Protein AF-A0A2T9YJ71-F1 (afdb_monomer_lite)

Organism: NCBI:txid133385

Sequence (225 aa):
MNNTDNPQLGGEGVELTEKITMRLSEMLVEFSESLQSQQLGTEENVIEESQHSKQSIEQKEAEISNLFLQLRKINREYGLAIQNLKQNNYEEIKESDVIYNKLQNDRGALLNIQQKIDLIKTQKSIYQDIALVSEEEFKETAPETLKENIETPHLLKLGQLKYEKLLRETLKTEKEELVQQRDNLLAKKRIREEYLQRLQNQINTYVKSADILRDALGIKHNSLI

Structure (mmCIF, N/CA/C/O backbone):
data_AF-A0A2T9YJ71-F1
#
_entry.id   AF-A0A2T9YJ71-F1
#
loop_
_atom_site.group_PDB
_atom_site.id
_atom_site.type_symbol
_atom_site.label_atom_id
_atom_site.label_alt_id
_atom_site.label_comp_id
_atom_site.label_asym_id
_atom_site.label_entity_id
_atom_site.label_seq_id
_atom_site.pdbx_PDB_ins_code
_atom_site.Cartn_x
_atom_site.Cartn_y
_atom_site.Cartn_z
_atom_site.occupancy
_atom_site.B_iso_or_equiv
_atom_site.auth_seq_id
_atom_site.auth_comp_id
_atom_site.auth_asym_id
_atom_site.auth_atom_id
_atom_site.pdbx_PDB_model_num
ATOM 1 N N . MET A 1 1 ? -29.351 -6.516 10.386 1.00 36.00 1 MET A N 1
ATOM 2 C CA . MET A 1 1 ? -29.078 -7.211 11.662 1.00 36.00 1 MET A CA 1
ATOM 3 C C . MET A 1 1 ? -28.518 -6.144 12.595 1.00 36.00 1 MET A C 1
ATOM 5 O O . MET A 1 1 ? -27.326 -5.903 12.574 1.00 36.00 1 MET A O 1
ATOM 9 N N . ASN A 1 2 ? -29.339 -5.196 13.050 1.00 41.69 2 ASN A N 1
ATOM 10 C CA . ASN A 1 2 ? -30.196 -5.282 14.241 1.00 41.69 2 ASN A CA 1
ATOM 11 C C . ASN A 1 2 ? -29.458 -5.914 15.423 1.00 41.69 2 ASN A C 1
ATOM 13 O O . ASN A 1 2 ? -29.445 -7.131 15.528 1.00 41.69 2 ASN A O 1
ATOM 17 N N . ASN A 1 3 ? -28.845 -5.062 16.246 1.00 35.31 3 ASN A N 1
ATOM 18 C CA . ASN A 1 3 ? -28.784 -5.230 17.696 1.00 35.31 3 ASN A CA 1
ATOM 19 C C . ASN A 1 3 ? -28.531 -3.861 18.336 1.00 35.31 3 ASN A C 1
ATOM 21 O O . ASN A 1 3 ? -27.410 -3.458 18.628 1.00 35.31 3 ASN A O 1
ATOM 25 N N . THR A 1 4 ? -29.620 -3.112 18.478 1.00 42.59 4 THR A N 1
ATOM 26 C CA . THR A 1 4 ? -29.757 -2.048 19.470 1.00 42.59 4 THR A CA 1
ATOM 27 C C . THR A 1 4 ? -30.152 -2.704 20.790 1.00 42.59 4 THR A C 1
ATOM 29 O O . THR A 1 4 ? -31.293 -2.576 21.222 1.00 42.59 4 THR A O 1
ATOM 32 N N . ASP A 1 5 ? -29.225 -3.431 21.409 1.00 38.31 5 ASP A N 1
ATOM 33 C CA . ASP A 1 5 ? -29.377 -3.862 22.798 1.00 38.31 5 ASP A CA 1
ATOM 34 C C . ASP A 1 5 ? -28.808 -2.750 23.674 1.00 38.31 5 ASP A C 1
ATOM 36 O O . ASP A 1 5 ? -27.661 -2.758 24.113 1.00 38.31 5 ASP A O 1
ATOM 40 N N . ASN A 1 6 ? -29.631 -1.717 23.825 1.00 39.81 6 ASN A N 1
ATOM 41 C CA . ASN A 1 6 ? -29.475 -0.711 24.855 1.00 39.81 6 ASN A CA 1
ATOM 42 C C . ASN A 1 6 ? -29.741 -1.420 26.195 1.00 39.81 6 ASN A C 1
ATOM 44 O O . ASN A 1 6 ? -30.867 -1.892 26.38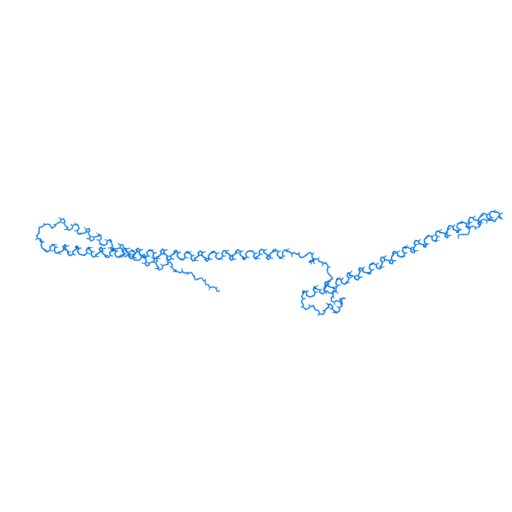7 1.00 39.81 6 ASN A O 1
ATOM 48 N N . PRO A 1 7 ? -28.773 -1.543 27.119 1.00 41.09 7 PRO A N 1
ATOM 49 C CA . PRO A 1 7 ? -29.066 -2.120 28.413 1.00 41.09 7 PRO A CA 1
ATOM 50 C C . PRO A 1 7 ? -29.914 -1.099 29.169 1.00 41.09 7 PRO A C 1
ATOM 52 O O . PRO A 1 7 ? -29.419 -0.066 29.618 1.00 41.09 7 PRO A O 1
ATOM 55 N N . GLN A 1 8 ? -31.206 -1.384 29.325 1.00 40.78 8 GLN A N 1
ATOM 56 C CA . GLN A 1 8 ? -32.095 -0.704 30.271 1.00 40.78 8 GLN A CA 1
ATOM 57 C C . GLN A 1 8 ? -31.694 -0.992 31.737 1.00 40.78 8 GLN A C 1
ATOM 59 O O . GLN A 1 8 ? -32.543 -1.233 32.585 1.00 40.78 8 GLN A O 1
ATOM 64 N N . LEU A 1 9 ? -30.402 -0.974 32.071 1.00 44.53 9 LEU A N 1
ATOM 65 C CA . LEU A 1 9 ? -29.904 -1.343 33.401 1.00 44.53 9 LEU A CA 1
ATOM 66 C C . LEU A 1 9 ? -29.886 -0.178 34.404 1.00 44.53 9 LEU A C 1
ATOM 68 O O . LEU A 1 9 ? -29.564 -0.378 35.568 1.00 44.53 9 LEU A O 1
ATOM 72 N N . GLY A 1 10 ? -30.297 1.027 33.999 1.00 43.25 10 GLY A N 1
ATOM 73 C CA . GLY A 1 10 ? -30.374 2.187 34.896 1.00 43.25 10 GLY A CA 1
ATOM 74 C C . GLY A 1 10 ? -31.774 2.543 35.411 1.00 43.25 10 GLY A C 1
ATOM 75 O O . GLY A 1 10 ? -31.881 3.394 36.285 1.00 43.25 10 GLY A O 1
ATOM 76 N N . GLY A 1 11 ? -32.845 1.952 34.868 1.00 44.84 11 GLY A N 1
ATOM 77 C CA . GLY A 1 11 ? -34.222 2.400 35.133 1.00 44.84 11 GLY A CA 1
ATOM 78 C C . GLY A 1 11 ? -34.850 1.777 36.379 1.00 44.84 11 GLY A C 1
ATOM 79 O O . GLY A 1 11 ? -35.251 2.486 37.297 1.00 44.84 11 GLY A O 1
ATOM 80 N N . GLU A 1 12 ? -34.886 0.445 36.446 1.00 47.81 12 GLU A N 1
ATOM 81 C CA . GLU A 1 12 ? -35.614 -0.276 37.503 1.00 47.81 12 GLU A CA 1
ATOM 82 C C . GLU A 1 12 ? -34.980 -0.112 38.891 1.00 47.81 12 GLU A C 1
ATOM 84 O O . GLU A 1 12 ? -35.687 -0.027 39.894 1.00 47.81 12 GLU A O 1
ATOM 89 N N . GLY A 1 13 ? -33.647 -0.015 38.957 1.00 48.31 13 GLY A N 1
ATOM 90 C CA . GLY A 1 13 ? -32.929 0.214 40.212 1.00 48.31 13 GLY A CA 1
ATOM 91 C C . GLY A 1 13 ? -33.217 1.594 40.802 1.00 48.31 13 GLY A C 1
ATOM 92 O O . GLY A 1 13 ? -33.463 1.702 42.000 1.00 48.31 13 GLY A O 1
ATOM 93 N N . VAL A 1 14 ? -33.256 2.630 39.957 1.00 53.03 14 VAL A N 1
ATOM 94 C CA . VAL A 1 14 ? -33.554 4.006 40.378 1.00 53.03 14 VAL A CA 1
ATOM 95 C C . VAL A 1 14 ? -35.008 4.112 40.830 1.00 53.03 14 VAL A C 1
ATOM 97 O O . VAL A 1 14 ? -35.254 4.603 41.927 1.00 53.03 14 VAL A O 1
ATOM 100 N N . GLU A 1 15 ? -35.949 3.544 40.073 1.00 55.75 15 GLU A N 1
ATOM 101 C CA . GLU A 1 15 ? -37.381 3.573 40.396 1.00 55.75 15 GLU A CA 1
ATOM 102 C C . GLU A 1 15 ? -37.711 2.823 41.698 1.00 55.75 15 GLU A C 1
ATOM 104 O O . GLU A 1 15 ? -38.560 3.253 42.484 1.00 55.75 15 GLU A O 1
ATOM 109 N N . LEU A 1 16 ? -37.026 1.704 41.962 1.00 52.94 16 LEU A N 1
ATOM 110 C CA . LEU A 1 16 ? -37.177 0.955 43.208 1.00 52.94 16 LEU A CA 1
ATOM 111 C C . LEU A 1 16 ? -36.554 1.713 44.389 1.00 52.94 16 LEU A C 1
ATOM 113 O O . LEU A 1 16 ? -37.149 1.764 45.466 1.00 52.94 16 LEU A O 1
ATOM 117 N N . THR A 1 17 ? -35.395 2.351 44.191 1.00 58.03 17 THR A N 1
ATOM 118 C CA . THR A 1 17 ? -34.776 3.188 45.229 1.00 58.03 17 THR A CA 1
ATOM 119 C C . THR A 1 17 ? -35.585 4.445 45.530 1.00 58.03 17 THR A C 1
ATOM 121 O O . THR A 1 17 ? -35.690 4.804 46.701 1.00 58.03 17 THR A O 1
ATOM 124 N N . GLU A 1 18 ? -36.218 5.061 44.526 1.00 65.31 18 GLU A N 1
ATOM 125 C CA . GLU A 1 18 ? -37.137 6.196 44.677 1.00 65.31 18 GLU A CA 1
ATOM 126 C C . GLU A 1 18 ? -38.382 5.784 45.458 1.00 65.31 18 GLU A C 1
ATOM 128 O O . GLU A 1 18 ? -38.730 6.432 46.438 1.00 65.31 18 GLU A O 1
ATOM 133 N N . LYS A 1 19 ? -39.002 4.648 45.114 1.00 67.19 19 LYS A N 1
ATOM 134 C CA . LYS A 1 19 ? -40.169 4.118 45.843 1.00 67.19 19 LYS A CA 1
ATOM 135 C C . LYS A 1 19 ? -39.842 3.793 47.303 1.00 67.19 19 LYS A C 1
ATOM 137 O O . LYS A 1 19 ? -40.641 4.086 48.191 1.00 67.19 19 LYS A O 1
ATOM 142 N N . ILE A 1 20 ? -38.661 3.230 47.572 1.00 60.75 20 ILE A N 1
ATOM 143 C CA . ILE A 1 20 ? -38.204 2.935 48.938 1.00 60.75 20 ILE A CA 1
ATOM 144 C C . ILE A 1 20 ? -37.906 4.230 49.710 1.00 60.75 20 ILE A C 1
ATOM 146 O O . ILE A 1 20 ? -38.331 4.359 50.856 1.00 60.75 20 ILE A O 1
ATOM 150 N N . THR A 1 21 ? -37.231 5.212 49.103 1.00 66.00 21 THR A N 1
ATOM 151 C CA . THR A 1 21 ? -36.945 6.502 49.764 1.00 66.00 21 THR A CA 1
ATOM 152 C C . THR A 1 21 ? -38.206 7.326 50.010 1.00 66.00 21 THR A C 1
ATOM 154 O O . THR A 1 21 ? -38.344 7.879 51.100 1.00 66.00 21 THR A O 1
ATOM 157 N N . MET A 1 22 ? -39.165 7.338 49.078 1.00 71.69 22 MET A N 1
ATOM 158 C CA . MET A 1 22 ? -40.473 7.972 49.275 1.00 71.69 22 MET A CA 1
ATOM 159 C C . MET A 1 22 ? -41.210 7.343 50.458 1.00 71.69 22 MET A C 1
ATOM 161 O O . MET A 1 22 ? -41.606 8.052 51.381 1.00 71.69 22 MET A O 1
ATOM 165 N N . ARG A 1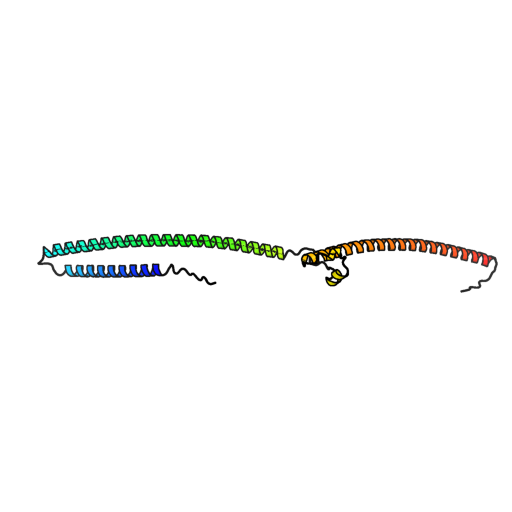 23 ? -41.302 6.007 50.499 1.00 73.25 23 ARG A N 1
ATOM 166 C CA . ARG A 1 23 ? -42.003 5.301 51.578 1.00 73.25 23 ARG A CA 1
ATOM 167 C C . ARG A 1 23 ? -41.346 5.503 52.946 1.00 73.25 23 ARG A C 1
ATOM 169 O O . ARG A 1 23 ? -42.034 5.575 53.960 1.00 73.25 23 ARG A O 1
ATOM 176 N N . LEU A 1 24 ? -40.018 5.609 52.982 1.00 60.78 24 LEU A N 1
ATOM 177 C CA . LEU A 1 24 ? -39.267 5.919 54.200 1.00 60.78 24 LEU A CA 1
ATOM 178 C C . LEU A 1 24 ? -39.472 7.365 54.658 1.00 60.78 24 LEU A C 1
ATOM 180 O O . LEU A 1 24 ? -39.571 7.609 55.858 1.00 60.78 24 LEU A O 1
ATOM 184 N N . SER A 1 25 ? -39.558 8.310 53.719 1.00 71.06 25 SER A N 1
ATOM 185 C CA . SER A 1 25 ? -39.851 9.709 54.034 1.00 71.06 25 SER A CA 1
ATOM 186 C C . SER A 1 25 ? -41.267 9.884 54.591 1.00 71.06 25 SER A C 1
ATOM 188 O O . SER A 1 25 ? -41.435 10.584 55.584 1.00 71.06 25 SER A O 1
ATOM 190 N N . GLU A 1 26 ? -42.254 9.164 54.046 1.00 74.56 26 GLU A N 1
ATOM 191 C CA . GLU A 1 26 ? -43.632 9.135 54.555 1.00 74.56 26 GLU A CA 1
ATOM 192 C C . GLU A 1 26 ? -43.694 8.613 55.998 1.00 74.56 26 GLU A C 1
ATOM 194 O O . GLU A 1 26 ? -44.244 9.281 56.867 1.00 74.56 26 GLU A O 1
ATOM 199 N N . MET A 1 27 ? -43.049 7.478 56.295 1.00 66.06 27 MET A N 1
ATOM 200 C CA . MET A 1 27 ? -43.040 6.916 57.657 1.00 66.06 27 MET A CA 1
ATOM 201 C C . MET A 1 27 ? -42.310 7.807 58.677 1.00 66.06 27 MET A C 1
ATOM 203 O O . MET A 1 27 ? -42.669 7.825 59.853 1.00 66.06 27 MET A O 1
ATOM 207 N N . LEU A 1 28 ? -41.286 8.556 58.250 1.00 65.44 28 LEU A N 1
ATOM 208 C CA . LEU A 1 28 ? -40.601 9.532 59.106 1.00 65.44 28 LEU A CA 1
ATOM 209 C C . LEU A 1 28 ? -41.485 10.742 59.427 1.00 65.44 28 LEU A C 1
ATOM 211 O O . LEU A 1 28 ? -41.456 11.229 60.559 1.00 65.44 28 LEU A O 1
ATOM 215 N N . VAL A 1 29 ? -42.270 11.206 58.452 1.00 77.00 29 VAL A N 1
ATOM 216 C CA . VAL A 1 29 ? -43.234 12.296 58.635 1.00 77.00 29 VAL A CA 1
ATOM 217 C C . VAL A 1 29 ? -44.347 11.857 59.586 1.00 77.00 29 VAL A C 1
ATOM 219 O O . VAL A 1 29 ? -44.545 12.518 60.604 1.00 77.00 29 VAL A O 1
ATOM 222 N N . GLU A 1 30 ? -44.962 10.693 59.353 1.00 73.56 30 GLU A N 1
ATOM 223 C CA . GLU A 1 30 ? -45.999 10.117 60.229 1.00 73.56 30 GLU A CA 1
ATOM 224 C C . GLU A 1 30 ? -45.506 9.961 61.682 1.00 73.56 30 GLU A C 1
ATOM 226 O O . GLU A 1 30 ? -46.216 10.268 62.643 1.00 73.56 30 GLU A O 1
ATOM 231 N N . PHE A 1 31 ? -44.251 9.544 61.867 1.00 63.16 31 PHE A N 1
ATOM 232 C CA . PHE A 1 31 ? -43.644 9.427 63.193 1.00 63.16 31 PHE A CA 1
ATOM 233 C C . PHE A 1 31 ? -43.398 10.790 63.861 1.00 63.16 31 PHE A C 1
ATOM 235 O O . PHE A 1 31 ? -43.637 10.945 65.062 1.00 63.16 31 PHE A O 1
ATOM 242 N N . SER A 1 32 ? -42.950 11.792 63.096 1.00 66.06 32 SER A N 1
ATOM 243 C CA . SER A 1 32 ? -42.747 13.152 63.610 1.00 66.06 32 SER A CA 1
ATOM 244 C C . SER A 1 32 ? -44.062 13.810 64.041 1.00 66.06 32 SER A C 1
ATOM 246 O O . SER A 1 32 ? -44.123 14.411 65.114 1.00 66.06 32 SER A O 1
ATOM 248 N N . GLU A 1 33 ? -45.135 13.600 63.277 1.00 70.06 33 GLU A N 1
ATOM 249 C CA . GLU A 1 33 ? -46.483 14.081 63.589 1.00 70.06 33 GLU A CA 1
ATOM 250 C C . GLU A 1 33 ? -47.054 13.390 64.839 1.00 70.06 33 GLU A C 1
ATOM 252 O O . GLU A 1 33 ? -47.680 14.033 65.690 1.00 70.06 33 GLU A O 1
ATOM 257 N N . SER A 1 34 ? -46.765 12.096 65.017 1.00 67.06 34 SER A N 1
ATOM 258 C CA . SER A 1 34 ? -47.130 11.351 66.225 1.00 67.06 34 SER A CA 1
ATOM 259 C C . SER A 1 34 ? -46.380 11.843 67.473 1.00 67.06 34 SER A C 1
ATOM 261 O O . SER A 1 34 ? -46.977 11.927 68.547 1.00 67.06 34 SER A O 1
ATOM 263 N N . LEU A 1 35 ? -45.093 12.200 67.366 1.00 61.09 35 LEU A N 1
ATOM 264 C CA . LEU A 1 35 ? -44.331 12.776 68.486 1.00 61.09 35 LEU A CA 1
ATOM 265 C C . LEU A 1 35 ? -44.836 14.173 68.864 1.00 61.09 35 LEU A C 1
ATOM 267 O O . LEU A 1 35 ? -44.969 14.487 70.048 1.00 61.09 35 LEU A O 1
ATOM 271 N N . GLN A 1 36 ? -45.164 14.994 67.868 1.00 63.94 36 GLN A N 1
ATOM 272 C CA . GLN A 1 36 ? -45.665 16.352 68.074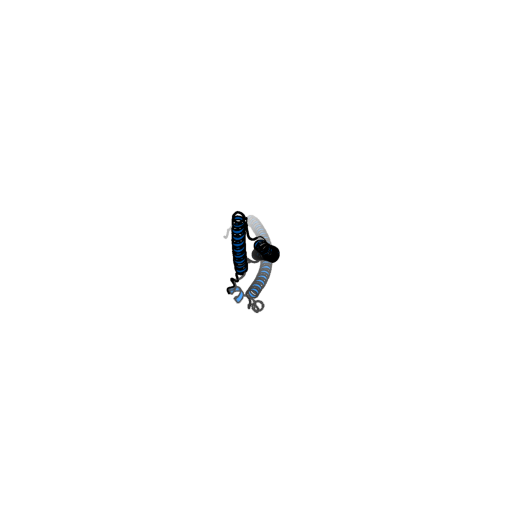 1.00 63.94 36 GLN A CA 1
ATOM 273 C C . GLN A 1 36 ? -47.052 16.350 68.738 1.00 63.94 36 GLN A C 1
ATOM 275 O O . GLN A 1 36 ? -47.305 17.123 69.662 1.00 63.94 36 GLN A O 1
ATOM 280 N N . SER A 1 37 ? -47.914 15.405 68.352 1.00 63.28 37 SER A N 1
ATOM 281 C CA . SER A 1 37 ? -49.228 15.195 68.976 1.00 63.28 37 SER A CA 1
ATOM 282 C C . SER A 1 37 ? -49.130 14.725 70.437 1.00 63.28 37 SER A C 1
ATOM 284 O O . SER A 1 37 ? -50.000 15.039 71.248 1.00 63.28 37 SER A O 1
ATOM 286 N N . GLN A 1 38 ? -48.066 14.005 70.811 1.00 57.31 38 GLN A N 1
ATOM 287 C CA . GLN A 1 38 ? -47.845 13.561 72.193 1.00 57.31 38 GLN A CA 1
ATOM 288 C C . GLN A 1 38 ? -47.249 14.650 73.095 1.00 57.31 38 GLN A C 1
ATOM 290 O O . GLN A 1 38 ? -47.617 14.706 74.266 1.00 57.31 38 GLN A O 1
ATOM 295 N N . GLN A 1 39 ? -46.399 15.540 72.567 1.00 55.19 39 GLN A N 1
ATOM 296 C CA . GLN A 1 39 ? -45.898 16.702 73.320 1.00 55.19 39 GLN A CA 1
ATOM 297 C C . GLN A 1 39 ? -47.024 17.678 73.698 1.00 55.19 39 GLN A C 1
ATOM 299 O O . GLN A 1 39 ? -47.031 18.205 74.808 1.00 55.19 39 GLN A O 1
ATOM 304 N N . LEU A 1 40 ? -48.016 17.857 72.819 1.00 48.88 40 LEU A N 1
ATOM 305 C CA . LEU A 1 40 ? -49.218 18.651 73.102 1.00 48.88 40 LEU A CA 1
ATOM 306 C C . LEU A 1 40 ? -50.135 17.986 74.148 1.00 48.88 40 LEU A C 1
ATOM 308 O O . LEU A 1 40 ? -50.737 18.675 74.964 1.00 48.88 40 LEU A O 1
ATOM 312 N N . GLY A 1 41 ? -50.205 16.651 74.183 1.00 48.56 41 GLY A N 1
ATOM 313 C CA . GLY A 1 41 ? -51.021 15.915 75.158 1.00 48.56 41 GLY A CA 1
ATOM 314 C C . GLY A 1 41 ? -50.454 15.878 76.585 1.00 48.56 41 GLY A C 1
ATOM 315 O O . GLY A 1 41 ? -51.196 15.600 77.526 1.00 48.56 41 GLY A O 1
ATOM 316 N N . THR A 1 42 ? -49.158 16.153 76.771 1.00 50.69 42 THR A N 1
ATOM 317 C CA . THR A 1 42 ? -48.513 16.159 78.098 1.00 50.69 42 THR A CA 1
ATOM 318 C C . THR A 1 42 ? -48.690 17.459 78.886 1.00 50.69 42 THR A C 1
ATOM 320 O O . THR A 1 42 ? -48.451 17.451 80.091 1.00 50.69 42 THR A O 1
ATOM 323 N N . GLU A 1 43 ? -49.133 18.556 78.260 1.00 49.12 43 GLU A N 1
ATOM 324 C CA . GLU A 1 43 ? -49.342 19.836 78.962 1.00 49.12 43 GLU A CA 1
ATOM 325 C C . GLU A 1 43 ? -50.740 19.977 79.602 1.00 49.12 43 GLU A C 1
ATOM 327 O O . GLU A 1 43 ? -50.903 20.793 80.506 1.00 49.12 43 GLU A O 1
ATOM 332 N N . GLU A 1 44 ? -51.733 19.157 79.222 1.00 49.19 44 GLU A N 1
ATOM 333 C CA . GLU A 1 44 ? -53.139 19.366 79.631 1.00 49.19 44 GLU A CA 1
ATOM 334 C C . GLU A 1 44 ? -53.716 18.399 80.682 1.00 49.19 44 GLU A C 1
ATOM 336 O O . GLU A 1 44 ? -54.811 18.647 81.175 1.00 49.19 44 GLU A O 1
ATOM 341 N N . ASN A 1 45 ? -53.020 17.336 81.099 1.00 47.81 45 ASN A N 1
ATOM 342 C CA . ASN A 1 45 ? -53.553 16.405 82.109 1.00 47.81 45 ASN A CA 1
ATOM 343 C C . ASN A 1 45 ? -52.514 16.038 83.171 1.00 47.81 45 ASN A C 1
ATOM 345 O O . ASN A 1 45 ? -51.926 14.956 83.177 1.00 47.81 45 ASN A O 1
ATOM 349 N N . VAL A 1 46 ? -52.324 16.951 84.121 1.00 50.78 46 VAL A N 1
ATOM 350 C CA . VAL A 1 46 ? -51.748 16.637 85.429 1.00 50.78 46 VAL A CA 1
ATOM 351 C C . VAL A 1 46 ? -52.921 16.558 86.406 1.00 50.78 46 VAL A C 1
ATOM 353 O O . VAL A 1 46 ? -53.700 17.501 86.476 1.00 50.78 46 VAL A O 1
ATOM 356 N N . ILE A 1 47 ? -52.983 15.470 87.185 1.00 49.09 47 ILE A N 1
ATOM 357 C CA . ILE A 1 47 ? -53.932 15.155 88.281 1.00 49.09 47 ILE A CA 1
ATOM 358 C C . ILE A 1 47 ? -55.051 14.163 87.866 1.00 49.09 47 ILE A C 1
ATOM 360 O O . ILE A 1 47 ? -56.172 14.574 87.618 1.00 49.09 47 ILE A O 1
ATOM 364 N N . GLU A 1 48 ? -54.738 12.850 87.790 1.00 48.28 48 GLU A N 1
ATOM 365 C CA . GLU A 1 48 ? -55.435 11.781 88.569 1.00 48.28 48 GLU A CA 1
ATOM 366 C C . GLU A 1 48 ? -55.013 10.308 88.285 1.00 48.28 48 GLU A C 1
ATOM 368 O O . GLU A 1 48 ? -55.229 9.457 89.142 1.00 48.28 48 GLU A O 1
ATOM 373 N N . GLU A 1 49 ? -54.289 9.952 87.214 1.00 46.94 49 GLU A N 1
ATOM 374 C CA . GLU A 1 49 ? -53.996 8.527 86.893 1.00 46.94 49 GLU A CA 1
ATOM 375 C C . GLU A 1 49 ? -52.515 8.114 87.029 1.00 46.94 49 GLU A C 1
ATOM 377 O O . GLU A 1 49 ? -51.831 7.834 86.052 1.00 46.94 49 GLU A O 1
ATOM 382 N N . SER A 1 50 ? -51.951 8.041 88.232 1.00 53.16 50 SER A N 1
ATOM 383 C CA . SER A 1 50 ? -50.485 7.922 88.417 1.00 53.16 50 SER A CA 1
ATOM 384 C C . SER A 1 50 ? -49.849 6.525 88.217 1.00 53.16 50 SER A C 1
ATOM 386 O O . SER A 1 50 ? -48.624 6.440 88.115 1.00 53.16 50 SER A O 1
ATOM 388 N N . GLN A 1 51 ? -50.624 5.434 88.122 1.00 50.06 51 GLN A N 1
ATOM 389 C CA . GLN A 1 51 ? -50.094 4.078 87.847 1.00 50.06 51 GLN A CA 1
ATOM 390 C C . GLN A 1 51 ? -50.381 3.581 86.418 1.00 50.06 51 GLN A C 1
ATOM 392 O O . GLN A 1 51 ? -49.485 3.024 85.785 1.00 50.06 51 GLN A O 1
ATOM 397 N N . HIS A 1 52 ? -51.574 3.853 85.872 1.00 51.16 52 HIS A N 1
ATOM 398 C CA . HIS A 1 52 ? -51.909 3.542 84.474 1.00 51.16 52 HIS A CA 1
ATOM 399 C C . HIS A 1 52 ? -51.176 4.453 83.473 1.00 51.16 52 HIS A C 1
ATOM 401 O O . HIS A 1 52 ? -50.725 3.967 82.435 1.00 51.16 52 HIS A O 1
ATOM 407 N N . SER A 1 53 ? -50.962 5.736 83.802 1.00 58.88 53 SER A N 1
ATOM 408 C CA . SER A 1 53 ? -50.149 6.633 82.963 1.00 58.88 53 SER A CA 1
ATOM 409 C C . SER A 1 53 ? -48.685 6.199 82.896 1.00 58.88 53 SER A C 1
ATOM 411 O O . SER A 1 53 ? -48.104 6.222 81.819 1.00 58.88 53 SER A O 1
ATOM 413 N N . LYS A 1 54 ? -48.097 5.724 84.004 1.00 59.50 54 LYS A N 1
ATOM 414 C CA . LYS A 1 54 ? -46.711 5.227 84.025 1.00 59.50 54 LYS A CA 1
ATOM 415 C C . LYS A 1 54 ? -46.518 3.993 83.148 1.00 59.50 54 LYS A C 1
ATOM 417 O O . LYS A 1 54 ? -45.590 3.984 82.353 1.00 59.50 54 LYS A O 1
ATOM 422 N N . GLN A 1 55 ? -47.409 3.001 83.231 1.00 66.25 55 GLN A N 1
ATOM 423 C CA . GLN A 1 55 ? -47.351 1.827 82.347 1.00 66.25 55 GLN A CA 1
ATOM 424 C C . GLN A 1 55 ? -47.581 2.190 80.870 1.00 66.25 55 GLN A C 1
ATOM 426 O O . GLN A 1 55 ? -46.947 1.606 79.997 1.00 66.25 55 GLN A O 1
ATOM 431 N N . SER A 1 56 ? -48.443 3.172 80.579 1.00 70.44 56 SER A N 1
ATOM 432 C CA . SER A 1 56 ? -48.662 3.687 79.216 1.00 70.44 56 SER A CA 1
ATOM 433 C C . SER A 1 56 ? -47.437 4.433 78.667 1.00 70.44 56 SER A C 1
ATOM 435 O O . SER A 1 56 ? -47.085 4.276 77.500 1.00 70.44 56 SER A O 1
ATOM 437 N N . ILE A 1 57 ? -46.741 5.203 79.509 1.00 73.25 57 ILE A N 1
ATOM 438 C CA . ILE A 1 57 ? -45.489 5.885 79.149 1.00 73.25 57 ILE A CA 1
ATOM 439 C C . ILE A 1 57 ? -44.380 4.861 78.877 1.00 73.25 57 ILE A C 1
ATOM 441 O O . ILE A 1 57 ? -43.716 4.951 77.852 1.00 73.25 57 ILE A O 1
ATOM 445 N N . GLU A 1 58 ? -44.231 3.845 79.727 1.00 77.25 58 GLU A N 1
ATOM 446 C CA . GLU A 1 58 ? -43.200 2.805 79.582 1.00 77.25 58 GLU A CA 1
ATOM 447 C C . GLU A 1 58 ? -43.409 1.955 78.309 1.00 77.25 58 GLU A C 1
ATOM 449 O O . GLU A 1 58 ? -42.457 1.614 77.605 1.00 77.25 58 GLU A O 1
ATOM 454 N N . GLN A 1 59 ? -44.669 1.677 77.946 1.00 77.06 59 GLN A N 1
ATOM 455 C CA . GLN A 1 59 ? -45.021 1.037 76.671 1.00 77.06 59 GLN A CA 1
ATOM 456 C C . GLN A 1 59 ? -44.660 1.914 75.465 1.00 77.06 59 GLN A C 1
ATOM 458 O O . GLN A 1 59 ? -44.069 1.423 74.503 1.00 77.06 59 GLN A O 1
ATOM 463 N N . LYS A 1 60 ? -44.943 3.219 75.531 1.00 74.31 60 LYS A N 1
ATOM 464 C CA . LYS A 1 60 ? -44.581 4.171 74.470 1.00 74.31 60 LYS A CA 1
ATOM 465 C C . LYS A 1 60 ? -43.067 4.344 74.334 1.00 74.31 60 LYS A C 1
ATOM 467 O O . LYS A 1 60 ? -42.559 4.416 73.219 1.00 74.31 60 LYS A O 1
ATOM 472 N N . GLU A 1 61 ? -42.321 4.353 75.436 1.00 75.62 61 GLU A N 1
ATOM 473 C CA . GLU A 1 61 ? -40.852 4.380 75.416 1.00 75.62 61 GLU A CA 1
ATOM 474 C C . GLU A 1 61 ? -40.265 3.118 74.762 1.00 75.62 61 GLU A C 1
ATOM 476 O O . GLU A 1 61 ? -39.293 3.202 73.999 1.00 75.62 61 GLU A O 1
ATOM 481 N N . ALA A 1 62 ? -40.877 1.952 74.995 1.00 79.12 62 ALA A N 1
ATOM 482 C CA . ALA A 1 62 ? -40.504 0.707 74.330 1.00 79.12 62 ALA A CA 1
ATOM 483 C C . ALA A 1 62 ? -40.811 0.734 72.819 1.00 79.12 62 ALA A C 1
ATOM 485 O O . ALA A 1 62 ? -39.982 0.290 72.018 1.00 79.12 62 ALA A O 1
ATOM 486 N N . GLU A 1 63 ? -41.952 1.298 72.408 1.00 79.44 63 GLU A N 1
ATOM 487 C CA . GLU A 1 63 ? -42.304 1.498 70.993 1.00 79.44 63 GLU A CA 1
ATOM 488 C C . GLU A 1 63 ? -41.335 2.456 70.288 1.00 79.44 63 GLU A C 1
ATOM 490 O O . GLU A 1 63 ? -40.814 2.129 69.219 1.00 79.44 63 GLU A O 1
ATOM 495 N N . ILE A 1 64 ? -41.009 3.592 70.913 1.00 75.88 64 ILE A N 1
ATOM 496 C CA . ILE A 1 64 ? -40.024 4.558 70.402 1.00 75.88 64 ILE A CA 1
ATOM 497 C C . ILE A 1 64 ? -38.651 3.896 70.257 1.00 75.88 64 ILE A C 1
ATOM 499 O O . ILE A 1 64 ? -37.991 4.038 69.226 1.00 75.88 64 ILE A O 1
ATOM 503 N N . SER A 1 65 ? -38.228 3.128 71.260 1.00 80.56 65 SER A N 1
ATOM 504 C CA . SER A 1 65 ? -36.953 2.406 71.220 1.00 80.56 65 SER A CA 1
ATOM 505 C C . SER A 1 65 ? -36.913 1.384 70.078 1.00 80.56 65 SER A C 1
ATOM 507 O O . SER A 1 65 ? -35.904 1.278 69.379 1.00 80.56 65 SER A O 1
ATOM 509 N N . ASN A 1 66 ? -38.014 0.668 69.833 1.00 81.25 66 ASN A N 1
ATOM 510 C CA . ASN A 1 66 ? -38.133 -0.274 68.719 1.00 81.25 66 ASN A CA 1
ATOM 511 C C . ASN A 1 66 ? -38.072 0.443 67.359 1.00 81.25 66 ASN A C 1
ATOM 513 O O . ASN A 1 66 ? -37.314 0.036 66.477 1.00 81.25 66 ASN A O 1
ATOM 517 N N . LEU A 1 67 ? -38.781 1.564 67.208 1.00 79.81 67 LEU A N 1
ATOM 518 C CA . LEU A 1 67 ? -38.742 2.382 65.993 1.00 79.81 67 LEU A CA 1
ATOM 519 C C . LEU A 1 67 ? -37.334 2.921 65.713 1.00 79.81 67 LEU A C 1
ATOM 521 O O . LEU A 1 67 ? -36.853 2.813 64.587 1.00 79.81 67 LEU A O 1
ATOM 525 N N . PHE A 1 68 ? -36.614 3.395 66.734 1.00 81.56 68 PHE A N 1
ATOM 526 C CA . PHE A 1 68 ? -35.215 3.813 66.593 1.00 81.56 68 PHE A CA 1
ATOM 527 C C . PHE A 1 68 ? -34.290 2.669 66.153 1.00 81.56 68 PHE A C 1
ATOM 529 O O . PHE A 1 68 ? -33.387 2.881 65.338 1.00 81.56 68 PHE A O 1
ATOM 536 N N . LEU A 1 69 ? -34.507 1.450 66.656 1.00 84.88 69 LEU A N 1
ATOM 537 C CA . LEU A 1 69 ? -33.753 0.269 66.225 1.00 84.88 69 LEU A CA 1
ATOM 538 C C . LEU A 1 69 ? -34.033 -0.076 64.755 1.00 84.88 69 LEU A C 1
ATOM 540 O O . LEU A 1 69 ? -33.092 -0.374 64.014 1.00 84.88 69 LEU A O 1
ATOM 544 N N . GLN A 1 70 ? -35.290 0.017 64.315 1.00 83.62 70 GLN A N 1
ATOM 545 C CA . GLN A 1 70 ? -35.674 -0.188 62.914 1.00 83.62 70 GLN A CA 1
ATOM 546 C C . GLN A 1 70 ? -35.049 0.872 62.000 1.00 83.62 70 GLN A C 1
ATOM 548 O O . GLN A 1 70 ? -34.431 0.527 60.994 1.00 83.62 70 GLN A O 1
ATOM 553 N N . LEU A 1 71 ? -35.095 2.145 62.395 1.00 80.56 71 LEU A N 1
ATOM 554 C CA . LEU A 1 71 ? -34.467 3.257 61.675 1.00 80.56 71 LEU A CA 1
ATOM 555 C C . LEU A 1 71 ? -32.956 3.069 61.532 1.00 80.56 71 LEU A C 1
ATOM 557 O O . LEU A 1 71 ? -32.386 3.257 60.458 1.00 80.56 71 LEU A O 1
ATOM 561 N N . ARG A 1 72 ? -32.288 2.641 62.609 1.00 85.75 72 ARG A N 1
ATOM 562 C CA . ARG A 1 72 ? -30.848 2.364 62.593 1.00 85.75 72 ARG A CA 1
ATOM 563 C C . ARG A 1 72 ? -30.503 1.188 61.682 1.00 85.75 72 ARG A C 1
ATOM 565 O O . ARG A 1 72 ? -29.481 1.237 60.996 1.00 85.75 72 ARG A O 1
ATOM 572 N N . LYS A 1 73 ? -31.343 0.149 61.666 1.00 87.31 73 LYS A N 1
ATOM 573 C CA . LYS A 1 73 ? -31.198 -0.999 60.765 1.00 87.31 73 LYS A CA 1
ATOM 574 C C . LYS A 1 73 ? -31.332 -0.565 59.304 1.00 87.31 73 LYS A C 1
ATOM 576 O O . LYS A 1 73 ? -30.429 -0.840 58.521 1.00 87.31 73 LYS A O 1
ATOM 581 N N . ILE A 1 74 ? -32.378 0.188 58.975 1.00 81.31 74 ILE A N 1
ATOM 582 C CA . ILE A 1 74 ? -32.633 0.684 57.617 1.00 81.31 74 ILE A CA 1
ATOM 583 C C . ILE A 1 74 ? -31.516 1.621 57.149 1.00 81.31 74 ILE A C 1
ATOM 585 O O . ILE A 1 74 ? -31.003 1.455 56.050 1.00 81.31 74 ILE A O 1
ATOM 589 N N . ASN A 1 75 ? -31.062 2.557 57.988 1.00 84.88 75 ASN A N 1
ATOM 590 C CA . ASN A 1 75 ? -29.949 3.448 57.637 1.00 84.88 75 ASN A CA 1
ATOM 591 C C . ASN A 1 75 ? -28.659 2.677 57.330 1.00 84.88 75 ASN A C 1
ATOM 593 O O . ASN A 1 75 ? -27.897 3.057 56.440 1.00 84.88 75 ASN A O 1
ATOM 597 N N . ARG A 1 76 ? -28.412 1.572 58.043 1.00 89.56 76 ARG A N 1
ATOM 598 C CA . ARG A 1 76 ? -27.277 0.690 57.758 1.00 89.56 76 ARG A CA 1
ATOM 599 C C . ARG A 1 76 ? -27.463 -0.064 56.442 1.00 89.56 76 ARG A C 1
ATOM 601 O O . ARG A 1 76 ? -26.516 -0.139 55.666 1.00 89.56 76 ARG A O 1
ATOM 608 N N . GLU A 1 77 ? -28.651 -0.606 56.192 1.00 85.25 77 GLU A N 1
ATOM 609 C CA . GLU A 1 77 ? -28.986 -1.289 54.935 1.00 85.25 77 GLU A CA 1
ATOM 610 C C . GLU A 1 77 ? -28.863 -0.342 53.734 1.00 85.25 77 GLU A C 1
ATOM 612 O O . GLU A 1 77 ? -28.234 -0.692 52.740 1.00 85.25 77 GLU A O 1
ATOM 617 N N . TYR A 1 78 ? -29.350 0.893 53.861 1.00 84.62 78 TYR A N 1
ATOM 618 C CA . TYR A 1 78 ? -29.223 1.936 52.847 1.00 84.62 78 TYR A CA 1
ATOM 619 C C . TYR A 1 78 ? -27.762 2.338 52.603 1.00 84.62 78 TYR A C 1
ATOM 621 O O . TYR A 1 78 ? -27.326 2.438 51.457 1.00 84.62 78 TYR A O 1
ATOM 629 N N . GLY A 1 79 ? -26.969 2.504 53.668 1.00 89.12 79 GLY A N 1
ATOM 630 C CA . GLY A 1 79 ? -25.536 2.780 53.546 1.00 89.12 79 GLY A CA 1
ATOM 631 C C . GLY A 1 79 ? -24.782 1.673 52.801 1.00 89.12 79 GLY A C 1
ATOM 632 O O . GLY A 1 79 ? -23.965 1.967 51.927 1.00 89.12 79 GLY A O 1
ATOM 633 N N . LEU A 1 80 ? -25.101 0.408 53.094 1.00 92.12 80 LEU A N 1
ATOM 634 C CA . LEU A 1 80 ? -24.546 -0.749 52.386 1.00 92.12 80 LEU A CA 1
ATOM 635 C C . LEU A 1 80 ? -25.003 -0.794 50.922 1.00 92.12 80 LEU A C 1
ATOM 637 O O . LEU A 1 80 ? -24.182 -1.033 50.040 1.00 92.12 80 LEU A O 1
ATOM 641 N N . ALA A 1 81 ? -26.278 -0.511 50.646 1.00 88.38 81 ALA A N 1
ATOM 642 C CA . ALA A 1 81 ? -26.803 -0.451 49.285 1.00 88.38 81 ALA A CA 1
ATOM 643 C C . ALA A 1 81 ? -26.092 0.626 48.450 1.00 88.38 81 ALA A C 1
ATOM 645 O O . ALA A 1 81 ? -25.643 0.340 47.342 1.00 88.38 81 ALA A O 1
ATOM 646 N N . ILE A 1 82 ? -25.896 1.832 48.997 1.00 90.69 82 ILE A N 1
ATOM 647 C CA . ILE A 1 82 ? -25.136 2.896 48.322 1.00 90.69 82 ILE A CA 1
ATOM 648 C C . ILE A 1 82 ? -23.700 2.455 48.047 1.00 90.69 82 ILE A C 1
ATOM 650 O O . ILE A 1 82 ? -23.176 2.719 46.966 1.00 90.69 82 ILE A O 1
ATOM 654 N N . GLN A 1 83 ? -23.038 1.828 49.020 1.00 94.50 83 GLN A N 1
ATOM 655 C CA . GLN A 1 83 ? -21.660 1.380 48.843 1.00 94.50 83 GLN A CA 1
ATOM 656 C C . GLN A 1 83 ? -21.555 0.334 47.727 1.00 94.50 83 GLN A C 1
ATOM 658 O O . GLN A 1 83 ? -20.683 0.460 46.869 1.00 94.50 83 GLN A O 1
ATOM 663 N N . ASN A 1 84 ? -22.480 -0.628 47.690 1.00 92.06 84 ASN A N 1
ATOM 664 C CA . ASN A 1 84 ? -22.548 -1.636 46.635 1.00 92.06 84 ASN A CA 1
ATOM 665 C C . ASN A 1 84 ? -22.810 -1.001 45.264 1.00 92.06 84 ASN A C 1
ATOM 667 O O . ASN A 1 84 ? -22.120 -1.321 44.304 1.00 92.06 84 ASN A O 1
ATOM 671 N N . LEU A 1 85 ? -23.742 -0.048 45.169 1.00 91.50 85 LEU A N 1
ATOM 672 C CA . LEU A 1 85 ? -24.017 0.662 43.915 1.00 91.50 85 LEU A CA 1
ATOM 673 C C . LEU A 1 85 ? -22.800 1.448 43.420 1.00 91.50 85 LEU A C 1
ATOM 675 O O . LEU A 1 85 ? -22.488 1.418 42.233 1.00 91.50 85 LEU A O 1
ATOM 679 N N . LYS A 1 86 ? -22.082 2.126 44.323 1.00 94.50 86 LYS A N 1
ATOM 680 C CA . LYS A 1 86 ? -20.842 2.834 43.977 1.00 94.50 86 LYS A CA 1
ATOM 681 C C . LYS A 1 86 ? -19.771 1.879 43.469 1.00 94.50 86 LYS A C 1
ATOM 683 O O . LYS A 1 86 ? -19.072 2.217 42.519 1.00 94.50 86 LYS A O 1
ATOM 688 N N . GLN A 1 87 ? -19.639 0.717 44.104 1.00 95.44 87 GLN A N 1
ATOM 689 C CA . GLN A 1 87 ? -18.670 -0.288 43.695 1.00 95.44 87 GLN A CA 1
ATOM 690 C C . GLN A 1 87 ? -19.020 -0.876 42.324 1.00 95.44 87 GLN A C 1
ATOM 692 O O . GLN A 1 87 ? -18.164 -0.870 41.446 1.00 95.44 87 GLN A O 1
ATOM 697 N N . ASN A 1 88 ? -20.273 -1.281 42.107 1.00 94.31 88 ASN A N 1
ATOM 698 C CA . ASN A 1 88 ? -20.724 -1.818 40.823 1.00 94.31 88 ASN A CA 1
ATOM 699 C C . ASN A 1 88 ? -20.538 -0.799 39.691 1.00 94.31 88 ASN A C 1
ATOM 701 O O . ASN A 1 88 ? -19.980 -1.124 38.653 1.00 94.31 88 ASN A O 1
ATOM 705 N N . ASN A 1 89 ? -20.925 0.460 39.915 1.00 94.81 89 ASN A N 1
ATOM 706 C CA . ASN A 1 89 ? -20.752 1.521 38.922 1.00 94.81 89 ASN A CA 1
ATOM 707 C C . ASN A 1 89 ? -19.261 1.766 38.612 1.00 94.81 89 ASN A C 1
ATOM 709 O O . ASN A 1 89 ? -18.869 1.907 37.459 1.00 94.81 89 ASN A O 1
ATOM 713 N N . TYR A 1 90 ? -18.397 1.741 39.631 1.00 96.31 90 TYR A N 1
ATOM 714 C CA . TYR A 1 90 ? -16.952 1.841 39.421 1.00 96.31 90 TYR A CA 1
ATOM 715 C C . TYR A 1 90 ? -16.393 0.670 38.597 1.00 96.31 90 TYR A C 1
ATOM 717 O O . TYR A 1 90 ? -15.536 0.880 37.736 1.00 96.31 90 TYR A O 1
ATOM 725 N N . GLU A 1 91 ? -16.869 -0.552 38.844 1.00 95.44 91 GLU A N 1
ATOM 726 C CA . GLU A 1 91 ? -16.488 -1.740 38.077 1.00 95.44 91 GLU A CA 1
ATOM 727 C C . GLU A 1 91 ? -16.948 -1.630 36.614 1.00 95.44 91 GLU A C 1
ATOM 729 O O . GLU A 1 91 ? -16.128 -1.809 35.714 1.00 95.44 91 GLU A O 1
ATOM 734 N N . GLU A 1 92 ? -18.191 -1.213 36.366 1.00 95.44 92 GLU A N 1
ATOM 735 C CA . GLU A 1 92 ? -18.727 -0.989 35.016 1.00 95.44 92 GLU A CA 1
ATOM 736 C C . GLU A 1 92 ? -17.962 0.102 34.249 1.00 95.44 92 GLU A C 1
ATOM 738 O O . GLU A 1 92 ? -17.597 -0.091 33.086 1.00 95.44 92 GLU A O 1
ATOM 743 N N . ILE A 1 93 ? -17.653 1.235 34.893 1.00 96.06 93 ILE A N 1
ATOM 744 C CA . ILE A 1 93 ? -16.843 2.306 34.286 1.00 96.06 93 ILE A CA 1
ATOM 745 C C . ILE A 1 93 ? -15.466 1.767 33.903 1.00 96.06 93 ILE A C 1
ATOM 747 O O . ILE A 1 93 ? -14.987 1.999 32.792 1.00 96.06 93 ILE A O 1
ATOM 751 N N . LYS A 1 94 ? -14.833 1.011 34.802 1.00 96.62 94 LYS A N 1
ATOM 752 C CA . LYS A 1 94 ? -13.513 0.434 34.556 1.00 96.62 94 LYS A CA 1
ATOM 753 C C . LYS A 1 94 ? -13.536 -0.552 33.387 1.00 96.62 94 LYS A C 1
ATOM 755 O O . LYS A 1 94 ? -12.611 -0.545 32.575 1.00 96.62 94 LYS A O 1
ATOM 760 N N . GLU A 1 95 ? -14.561 -1.395 33.283 1.00 96.56 95 GLU A N 1
ATOM 761 C CA . GLU A 1 95 ? -14.728 -2.300 32.142 1.00 96.56 95 GLU A CA 1
ATOM 762 C C . GLU A 1 95 ? -14.927 -1.528 30.832 1.00 96.56 95 GLU A C 1
ATOM 764 O O . GLU A 1 95 ? -14.261 -1.821 29.832 1.00 96.56 95 GLU A O 1
ATOM 769 N N . SER A 1 96 ? -15.764 -0.489 30.851 1.00 96.81 96 SER A N 1
ATOM 770 C CA . SER A 1 96 ? -15.967 0.412 29.714 1.00 96.81 96 SER A CA 1
ATOM 771 C C . SER A 1 96 ? -14.656 1.073 29.266 1.00 96.81 96 SER A C 1
ATOM 773 O O . SER A 1 96 ? -14.348 1.086 28.072 1.00 96.81 96 SER A O 1
ATOM 775 N N . ASP A 1 97 ? -13.831 1.550 30.200 1.00 97.56 97 ASP A N 1
ATOM 776 C CA . ASP A 1 97 ? -12.532 2.163 29.899 1.00 97.56 97 ASP A CA 1
ATOM 777 C C . ASP A 1 97 ? -11.554 1.171 29.256 1.00 97.56 97 ASP A C 1
ATOM 779 O O . ASP A 1 97 ? -10.816 1.516 28.327 1.00 97.56 97 ASP A O 1
ATOM 783 N N . VAL A 1 98 ? -11.542 -0.086 29.710 1.00 97.56 98 VAL A N 1
ATOM 784 C CA . VAL A 1 98 ? -10.719 -1.142 29.099 1.00 97.56 98 VAL A CA 1
ATOM 785 C C . VAL A 1 98 ? -11.139 -1.379 27.648 1.00 97.56 98 VAL A C 1
ATOM 787 O O . VAL A 1 98 ? -10.282 -1.458 26.761 1.00 97.56 98 VAL A O 1
ATOM 790 N N . ILE A 1 99 ? -12.446 -1.450 27.385 1.00 97.56 99 ILE A N 1
ATOM 791 C CA . ILE A 1 99 ? -12.985 -1.631 26.032 1.00 97.56 99 ILE A CA 1
ATOM 792 C C . ILE A 1 99 ? -12.662 -0.418 25.155 1.00 97.56 99 ILE A C 1
ATOM 794 O O . ILE A 1 99 ? -12.204 -0.588 24.023 1.00 97.56 99 ILE A O 1
ATOM 798 N N . TYR A 1 100 ? -12.836 0.797 25.675 1.00 97.75 100 TYR A N 1
ATOM 799 C CA . TYR A 1 100 ? -12.526 2.032 24.959 1.00 97.75 100 TYR A CA 1
ATOM 800 C C . TYR A 1 100 ? -11.049 2.098 24.551 1.00 97.75 100 TYR A C 1
ATOM 802 O O . TYR A 1 100 ? -10.728 2.373 23.393 1.00 97.75 100 TYR A O 1
ATOM 810 N N . ASN A 1 101 ? -10.138 1.763 25.468 1.00 97.81 101 ASN A N 1
ATOM 811 C CA . ASN A 1 101 ? -8.706 1.717 25.178 1.00 97.81 101 ASN A CA 1
ATOM 812 C C . ASN A 1 101 ? -8.368 0.670 24.109 1.00 97.81 101 ASN A C 1
ATOM 814 O O . ASN A 1 101 ? -7.561 0.934 23.215 1.00 97.81 101 ASN A O 1
ATOM 818 N N . LYS A 1 102 ? -9.013 -0.502 24.152 1.00 97.81 102 LYS A N 1
ATOM 819 C CA . LYS A 1 102 ? -8.850 -1.527 23.115 1.00 97.81 102 LYS A CA 1
ATOM 820 C C . LYS A 1 102 ? -9.322 -1.025 21.749 1.00 97.81 102 LYS A C 1
ATOM 822 O O . LYS A 1 102 ? -8.579 -1.133 20.777 1.00 97.81 102 LYS A O 1
ATOM 827 N N . LEU A 1 103 ? -10.503 -0.410 21.686 1.00 98.00 103 LEU A N 1
ATOM 828 C CA . LEU A 1 103 ? -11.041 0.168 20.456 1.00 98.00 103 LEU A CA 1
ATOM 829 C C . LEU A 1 103 ? -10.112 1.246 19.880 1.00 98.00 103 LEU A C 1
ATOM 831 O O . LEU A 1 103 ? -9.900 1.301 18.669 1.00 98.00 103 LEU A O 1
ATOM 835 N N . GLN A 1 104 ? -9.534 2.089 20.737 1.00 97.81 104 GLN A N 1
ATOM 836 C CA . GLN A 1 104 ? -8.603 3.130 20.312 1.00 97.81 104 GLN A CA 1
ATOM 837 C C . GLN A 1 104 ? -7.310 2.543 19.730 1.00 97.81 104 GLN A C 1
ATOM 839 O O . GLN A 1 104 ? -6.825 3.025 18.702 1.00 97.81 104 GLN A O 1
ATOM 844 N N . ASN A 1 105 ? -6.783 1.475 20.336 1.00 97.56 105 ASN A N 1
ATOM 845 C CA . ASN A 1 105 ? -5.631 0.744 19.808 1.00 97.56 105 ASN A CA 1
ATOM 846 C C . ASN A 1 105 ? -5.940 0.132 18.435 1.00 97.56 105 ASN A C 1
ATOM 848 O O . ASN A 1 105 ? -5.172 0.323 17.488 1.00 97.56 105 ASN A O 1
ATOM 852 N N . ASP A 1 106 ? -7.087 -0.537 18.303 1.00 97.94 106 ASP A N 1
ATOM 853 C CA . ASP A 1 106 ? -7.520 -1.161 17.049 1.00 97.94 106 ASP A CA 1
ATOM 854 C C . ASP A 1 106 ? -7.723 -0.110 15.945 1.00 97.94 106 ASP A C 1
ATOM 856 O O . ASP A 1 106 ? -7.278 -0.291 14.808 1.00 97.94 106 ASP A O 1
ATOM 860 N N . ARG A 1 107 ? -8.313 1.044 16.281 1.00 97.69 107 ARG A N 1
ATOM 861 C CA . ARG A 1 107 ? -8.471 2.178 15.360 1.00 97.69 107 ARG A CA 1
ATOM 862 C C . ARG A 1 107 ? -7.123 2.734 14.902 1.00 97.69 107 ARG A C 1
ATOM 864 O O . ARG A 1 107 ? -6.960 3.034 13.719 1.00 97.69 107 ARG A O 1
ATOM 871 N N . GLY A 1 108 ? -6.158 2.857 15.813 1.00 98.12 108 GLY A N 1
ATOM 872 C CA . GLY A 1 108 ? -4.795 3.273 15.484 1.00 98.12 108 GLY A CA 1
ATOM 873 C C . GLY A 1 108 ? -4.101 2.291 14.537 1.00 98.12 108 GLY A C 1
ATOM 874 O O . GLY A 1 108 ? -3.487 2.706 13.551 1.00 98.12 108 GLY A O 1
ATOM 875 N N . ALA A 1 109 ? -4.248 0.988 14.786 1.00 97.44 109 ALA A N 1
ATOM 876 C CA . ALA A 1 109 ? -3.708 -0.058 13.921 1.00 97.44 109 ALA A CA 1
ATOM 877 C C . ALA A 1 109 ? -4.338 -0.025 12.520 1.00 97.44 109 ALA A C 1
ATOM 879 O O . ALA A 1 109 ? -3.617 -0.066 11.521 1.00 97.44 109 ALA A O 1
ATOM 880 N N . LEU A 1 110 ? -5.663 0.113 12.438 1.00 97.81 110 LEU A N 1
ATOM 881 C CA . LEU A 1 110 ? -6.394 0.215 11.176 1.00 97.81 110 LEU A CA 1
ATOM 882 C C . LEU A 1 110 ? -5.920 1.422 10.359 1.00 97.81 110 LEU A C 1
ATOM 884 O O . LEU A 1 110 ? -5.618 1.278 9.174 1.00 97.81 110 LEU A O 1
ATOM 888 N N . LEU A 1 111 ? -5.785 2.588 10.994 1.00 97.62 111 LEU A N 1
ATOM 889 C CA . LEU A 1 111 ? -5.317 3.807 10.335 1.00 97.62 111 LEU A CA 1
ATOM 890 C C . LEU A 1 111 ? -3.879 3.663 9.812 1.00 97.62 111 LEU A C 1
ATOM 892 O O . LEU A 1 111 ? -3.594 4.053 8.683 1.00 97.62 111 LEU A O 1
ATOM 896 N N . ASN A 1 112 ? -2.988 3.040 10.586 1.00 97.25 112 ASN A N 1
ATOM 897 C CA . ASN A 1 112 ? -1.624 2.736 10.143 1.00 97.25 112 ASN A CA 1
ATOM 898 C C . ASN A 1 112 ? -1.621 1.799 8.920 1.00 97.25 112 ASN A C 1
ATOM 900 O O . ASN A 1 112 ? -0.917 2.042 7.941 1.00 97.25 112 ASN A O 1
ATOM 904 N N . ILE A 1 113 ? -2.440 0.744 8.940 1.00 97.31 113 ILE A N 1
ATOM 905 C CA . ILE A 1 113 ? -2.568 -0.178 7.804 1.00 97.31 113 ILE A CA 1
ATOM 906 C C . ILE A 1 113 ? -3.095 0.556 6.566 1.00 97.31 113 ILE A C 1
ATOM 908 O O . ILE A 1 113 ? -2.541 0.379 5.484 1.00 97.31 113 ILE A O 1
ATOM 912 N N . GLN A 1 114 ? -4.110 1.411 6.711 1.00 96.50 114 GLN A N 1
ATOM 913 C CA . GLN A 1 114 ? -4.630 2.222 5.606 1.00 96.50 114 GLN A CA 1
ATOM 914 C C . GLN A 1 114 ? -3.554 3.138 5.016 1.00 96.50 114 GLN A C 1
ATOM 916 O O . GLN A 1 114 ? -3.338 3.118 3.808 1.00 96.50 114 GLN A O 1
ATOM 921 N N . GLN A 1 115 ? -2.804 3.850 5.861 1.00 96.19 115 GLN A N 1
ATOM 922 C CA . GLN A 1 115 ? -1.695 4.698 5.415 1.00 96.19 115 GLN A CA 1
ATOM 923 C C . GLN A 1 115 ? -0.628 3.905 4.652 1.00 96.19 115 GLN A C 1
ATOM 925 O O . GLN A 1 115 ? -0.139 4.356 3.618 1.00 96.19 115 GLN A O 1
ATOM 930 N N . LYS A 1 116 ? -0.285 2.699 5.121 1.00 95.50 116 LYS A N 1
ATOM 931 C CA . LYS A 1 116 ? 0.645 1.806 4.415 1.00 95.50 116 LYS A CA 1
ATOM 932 C C . LYS A 1 116 ? 0.093 1.346 3.070 1.00 95.50 116 LYS A C 1
ATOM 934 O O . LYS A 1 116 ? 0.838 1.318 2.095 1.00 95.50 116 LYS A O 1
ATOM 939 N N . ILE A 1 117 ? -1.192 1.000 3.001 1.00 93.81 117 ILE A N 1
ATOM 940 C CA . ILE A 1 117 ? -1.853 0.625 1.746 1.00 93.81 117 ILE A CA 1
ATOM 941 C C . ILE A 1 117 ? -1.796 1.787 0.754 1.00 93.81 117 ILE A C 1
ATOM 943 O O . ILE A 1 117 ? -1.461 1.569 -0.407 1.00 93.81 117 ILE A O 1
ATOM 947 N N . ASP A 1 118 ? -2.079 3.010 1.193 1.00 93.81 118 ASP A N 1
ATOM 948 C CA . ASP A 1 118 ? -2.059 4.185 0.321 1.00 93.81 118 ASP A CA 1
ATOM 949 C C . ASP A 1 118 ? -0.641 4.528 -0.145 1.00 93.81 118 ASP A C 1
ATOM 951 O O . ASP A 1 118 ? -0.430 4.850 -1.316 1.00 93.81 118 ASP A O 1
ATOM 955 N N . LEU A 1 119 ? 0.358 4.365 0.724 1.00 92.31 119 LEU A N 1
ATOM 956 C CA . LEU A 1 119 ? 1.764 4.506 0.349 1.00 92.31 119 LEU A CA 1
ATOM 957 C C . LEU A 1 119 ? 2.171 3.474 -0.713 1.00 92.31 119 LEU A C 1
ATOM 959 O O . LEU A 1 119 ? 2.787 3.826 -1.715 1.00 92.31 119 LEU A O 1
ATOM 963 N N . ILE A 1 120 ? 1.769 2.213 -0.549 1.00 89.38 120 ILE A N 1
ATOM 964 C CA . ILE A 1 120 ? 2.065 1.157 -1.527 1.00 89.38 120 ILE A CA 1
ATOM 965 C C . ILE A 1 120 ? 1.310 1.396 -2.842 1.00 89.38 120 ILE A C 1
ATOM 967 O O . ILE A 1 120 ? 1.873 1.202 -3.914 1.00 89.38 120 ILE A O 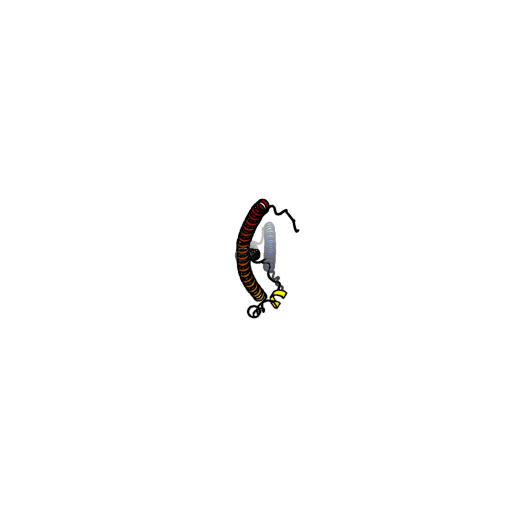1
ATOM 971 N N . LYS A 1 121 ? 0.054 1.858 -2.792 1.00 86.38 121 LYS A N 1
ATOM 972 C CA . LYS A 1 121 ? -0.733 2.195 -3.993 1.00 86.38 121 LYS A CA 1
ATOM 973 C C . LYS A 1 121 ? -0.145 3.369 -4.773 1.00 86.38 121 LYS A C 1
ATOM 975 O O . LYS A 1 121 ? -0.216 3.387 -5.999 1.00 86.38 121 LYS A O 1
ATOM 980 N N . THR A 1 122 ? 0.380 4.370 -4.070 1.00 83.81 122 THR A N 1
ATOM 981 C CA . THR A 1 122 ? 0.979 5.566 -4.688 1.00 83.81 122 THR A CA 1
ATOM 982 C C . THR A 1 122 ? 2.384 5.307 -5.212 1.00 83.81 122 THR A C 1
ATOM 984 O O . THR A 1 122 ? 2.833 6.012 -6.118 1.00 83.81 122 THR A O 1
ATOM 987 N N . GLN A 1 123 ? 3.056 4.270 -4.709 1.00 81.50 123 GLN A N 1
ATOM 988 C CA . GLN A 1 123 ? 4.334 3.809 -5.225 1.00 81.50 123 GLN A CA 1
ATOM 989 C C . GLN A 1 123 ? 4.154 3.169 -6.610 1.00 81.50 123 GLN A C 1
ATOM 991 O O . GLN A 1 123 ? 4.054 1.954 -6.771 1.00 81.50 123 GLN A O 1
ATOM 996 N N . LYS A 1 124 ? 4.134 4.013 -7.643 1.00 72.94 124 LYS A N 1
ATOM 997 C CA . LYS A 1 124 ? 4.212 3.571 -9.034 1.00 72.94 124 LYS A CA 1
ATOM 998 C C . LYS A 1 124 ? 5.601 3.003 -9.305 1.00 72.94 124 LYS A C 1
ATOM 1000 O O . LYS A 1 124 ? 6.614 3.627 -8.986 1.00 72.94 124 LYS A O 1
ATOM 1005 N N . SER A 1 125 ? 5.653 1.822 -9.913 1.00 73.50 125 SER A N 1
ATOM 1006 C CA . SER A 1 125 ? 6.912 1.290 -10.430 1.00 73.50 125 SER A CA 1
ATOM 1007 C C . SER A 1 125 ? 7.368 2.163 -11.599 1.00 73.50 125 SER A C 1
ATOM 1009 O O . SER A 1 125 ? 6.560 2.528 -12.450 1.00 73.50 125 SER A O 1
ATOM 1011 N N . ILE A 1 126 ? 8.665 2.472 -11.664 1.00 69.00 126 ILE A N 1
ATOM 1012 C CA . ILE A 1 126 ? 9.296 3.339 -12.682 1.00 69.00 126 ILE A CA 1
ATOM 1013 C C . ILE A 1 126 ? 8.954 2.899 -14.124 1.00 69.00 126 ILE A C 1
ATOM 1015 O O . ILE A 1 126 ? 9.007 3.695 -15.055 1.00 69.00 126 ILE A O 1
ATOM 1019 N N . TYR A 1 127 ? 8.566 1.636 -14.309 1.00 65.88 127 TYR A N 1
ATOM 1020 C CA . TYR A 1 127 ? 8.361 0.987 -15.605 1.00 65.88 127 TYR A CA 1
ATOM 1021 C C . TYR A 1 127 ? 6.891 0.711 -15.956 1.00 65.88 127 TYR A C 1
ATOM 1023 O O . TYR A 1 127 ? 6.618 -0.099 -16.839 1.00 65.88 127 TYR A O 1
ATOM 1031 N N . GLN A 1 128 ? 5.938 1.335 -15.261 1.00 66.81 128 GLN A N 1
ATOM 1032 C CA . GLN A 1 128 ? 4.512 1.062 -15.475 1.00 66.81 128 GLN A CA 1
ATOM 1033 C C . GLN A 1 128 ? 3.971 1.670 -16.786 1.00 66.81 128 GLN A C 1
ATOM 1035 O O . GLN A 1 128 ? 3.077 1.085 -17.392 1.00 66.81 128 GLN A O 1
ATOM 1040 N N . ASP A 1 129 ? 4.586 2.754 -17.274 1.00 67.81 129 ASP A N 1
ATOM 1041 C CA . ASP A 1 129 ? 4.164 3.507 -18.468 1.00 67.81 129 ASP A CA 1
ATOM 1042 C C . ASP A 1 129 ? 5.104 3.283 -19.673 1.00 67.81 129 ASP A C 1
ATOM 1044 O O . ASP A 1 129 ? 5.446 4.209 -20.409 1.00 67.81 129 ASP A O 1
ATOM 1048 N N . ILE A 1 130 ? 5.585 2.053 -19.878 1.00 74.94 130 ILE A N 1
ATOM 1049 C CA . ILE A 1 130 ? 6.351 1.728 -21.090 1.00 74.94 130 ILE A CA 1
ATOM 1050 C C . ILE A 1 130 ? 5.371 1.545 -22.251 1.00 74.94 130 ILE A C 1
ATOM 1052 O O . ILE A 1 130 ? 4.470 0.709 -22.178 1.00 74.94 130 ILE A O 1
ATOM 1056 N N . ALA A 1 131 ? 5.587 2.287 -23.341 1.00 75.31 131 ALA A N 1
ATOM 1057 C CA . ALA A 1 131 ? 4.917 2.036 -24.612 1.00 75.31 131 ALA A CA 1
ATOM 1058 C C . ALA A 1 131 ? 5.245 0.608 -25.076 1.00 75.31 131 ALA A C 1
ATOM 1060 O O . ALA A 1 131 ? 6.401 0.283 -25.361 1.00 75.31 131 ALA A O 1
ATOM 1061 N N . LEU A 1 132 ? 4.224 -0.242 -25.063 1.00 77.69 132 LEU A N 1
ATOM 1062 C CA . LEU A 1 132 ? 4.285 -1.655 -25.416 1.00 77.69 132 LEU A CA 1
ATOM 1063 C C . LEU A 1 132 ? 3.500 -1.872 -26.705 1.00 77.69 132 LEU A C 1
ATOM 1065 O O . LEU A 1 132 ? 2.536 -1.150 -26.960 1.00 77.69 132 LEU A O 1
ATOM 1069 N N . VAL A 1 133 ? 3.904 -2.881 -27.476 1.00 80.56 133 VAL A N 1
ATOM 1070 C CA . VAL A 1 133 ? 3.145 -3.377 -28.631 1.00 80.56 133 VAL A CA 1
ATOM 1071 C C . VAL A 1 133 ? 1.707 -3.677 -28.208 1.00 80.56 133 VAL A C 1
ATOM 1073 O O . VAL A 1 133 ? 1.465 -4.182 -27.102 1.00 80.56 133 VAL A O 1
ATOM 1076 N N . SER A 1 134 ? 0.755 -3.321 -29.071 1.00 82.25 134 SER A N 1
ATOM 1077 C CA . SER A 1 134 ? -0.666 -3.516 -28.792 1.00 82.25 134 SER A CA 1
ATOM 1078 C C . SER A 1 134 ? -0.999 -5.003 -28.614 1.00 82.25 134 SER A C 1
ATOM 1080 O O . SER A 1 134 ? -0.286 -5.894 -29.081 1.00 82.25 134 SER A O 1
ATOM 1082 N N . GLU A 1 135 ? -2.088 -5.307 -27.906 1.00 79.81 135 GLU A N 1
ATOM 1083 C CA . GLU A 1 135 ? -2.511 -6.699 -27.699 1.00 79.81 135 GLU A CA 1
ATOM 1084 C C . GLU A 1 135 ? -2.805 -7.434 -29.011 1.00 79.81 135 GLU A C 1
ATOM 1086 O O . GLU A 1 135 ? -2.538 -8.632 -29.112 1.00 79.81 135 GLU A O 1
ATOM 1091 N N . GLU A 1 136 ? -3.329 -6.715 -30.000 1.00 80.44 136 GLU A N 1
ATOM 1092 C CA . GLU A 1 136 ? -3.668 -7.234 -31.326 1.00 80.44 136 GLU A CA 1
ATOM 1093 C C . GLU A 1 136 ? -2.397 -7.601 -32.098 1.00 80.44 136 GLU A C 1
ATOM 1095 O O . GLU A 1 136 ? -2.213 -8.758 -32.476 1.00 80.44 136 GLU A O 1
ATOM 1100 N N . GLU A 1 137 ? -1.449 -6.667 -32.196 1.00 80.88 137 GLU A N 1
ATOM 1101 C CA . GLU A 1 137 ? -0.161 -6.900 -32.856 1.00 80.88 137 GLU A CA 1
ATOM 1102 C C . GLU A 1 137 ? 0.644 -8.011 -32.168 1.00 80.88 137 GLU A C 1
ATOM 1104 O O . GLU A 1 137 ? 1.280 -8.822 -32.842 1.00 80.88 137 GLU A O 1
ATOM 1109 N N . PHE A 1 138 ? 0.597 -8.109 -30.834 1.00 83.88 138 PHE A N 1
ATOM 1110 C CA . PHE A 1 138 ? 1.258 -9.185 -30.090 1.00 83.88 138 PHE A CA 1
ATOM 1111 C C . PHE A 1 138 ? 0.670 -10.563 -30.429 1.00 83.88 138 PHE A C 1
ATOM 1113 O O . PHE A 1 138 ? 1.412 -11.526 -30.642 1.00 83.88 138 PHE A O 1
ATOM 1120 N N . LYS A 1 139 ? -0.661 -10.678 -30.510 1.00 80.06 139 LYS A N 1
ATOM 1121 C CA . LYS A 1 139 ? -1.333 -11.944 -30.846 1.00 80.06 139 LYS A CA 1
ATOM 1122 C C . LYS A 1 139 ? -1.055 -12.398 -32.273 1.00 80.06 139 LYS A C 1
ATOM 1124 O O . LYS A 1 139 ? -1.051 -13.603 -32.517 1.00 80.06 139 LYS A O 1
ATOM 1129 N N . GLU A 1 140 ? -0.777 -11.482 -33.188 1.00 82.19 140 GLU A N 1
ATOM 1130 C CA . GLU A 1 140 ? -0.425 -11.820 -34.565 1.00 82.19 140 GLU A CA 1
ATOM 1131 C C . GLU A 1 140 ? 1.064 -12.156 -34.695 1.00 82.19 140 GLU A C 1
ATOM 1133 O O . GLU A 1 140 ? 1.419 -13.253 -35.124 1.00 82.19 140 GLU A O 1
ATOM 1138 N N . THR A 1 141 ? 1.944 -11.269 -34.231 1.00 80.25 141 THR A N 1
ATOM 1139 C CA . THR A 1 141 ? 3.380 -11.316 -34.556 1.00 80.25 141 THR A CA 1
ATOM 1140 C C . THR A 1 141 ? 4.237 -12.140 -33.598 1.00 80.25 141 THR A C 1
ATOM 1142 O O . THR A 1 141 ? 5.313 -12.595 -33.989 1.00 80.25 141 THR A O 1
ATOM 1145 N N . ALA A 1 142 ? 3.792 -12.377 -32.358 1.00 81.06 142 ALA A N 1
ATOM 1146 C CA . ALA A 1 142 ? 4.634 -13.077 -31.392 1.00 81.06 142 ALA A CA 1
ATOM 1147 C C . ALA A 1 142 ? 4.827 -14.575 -31.741 1.00 81.06 142 ALA A C 1
ATOM 1149 O O . ALA A 1 142 ? 3.926 -15.217 -32.289 1.00 81.06 142 ALA A O 1
ATOM 1150 N N . PRO A 1 143 ? 5.974 -15.178 -31.391 1.00 82.38 143 PRO A N 1
ATOM 1151 C CA . PRO A 1 143 ? 6.174 -16.625 -31.471 1.00 82.38 143 PRO A CA 1
ATOM 1152 C C . PRO A 1 143 ? 5.178 -17.404 -30.597 1.00 82.38 143 PRO A C 1
ATOM 1154 O O . PRO A 1 143 ? 4.832 -16.950 -29.504 1.00 82.38 143 PRO A O 1
ATOM 1157 N N . GLU A 1 144 ? 4.767 -18.602 -31.029 1.00 77.94 144 GLU A N 1
ATOM 1158 C CA . GLU A 1 144 ? 3.824 -19.456 -30.278 1.00 77.94 144 GLU A CA 1
ATOM 1159 C C . GLU A 1 144 ? 4.313 -19.781 -28.859 1.00 77.94 144 GLU A C 1
ATOM 1161 O O . GLU A 1 144 ? 3.529 -19.730 -27.915 1.00 77.94 144 GLU A O 1
ATOM 1166 N N . THR A 1 145 ? 5.626 -19.939 -28.672 1.00 77.00 145 THR A N 1
ATOM 1167 C CA . THR A 1 145 ? 6.263 -20.181 -27.364 1.00 77.00 145 THR A CA 1
ATOM 1168 C C . THR A 1 145 ? 5.997 -19.086 -26.323 1.00 77.00 145 THR A C 1
ATOM 1170 O O . THR A 1 145 ? 6.083 -19.330 -25.121 1.00 77.00 145 THR A O 1
ATOM 1173 N N . LEU A 1 146 ? 5.675 -17.862 -26.757 1.00 75.75 146 LEU A N 1
ATOM 1174 C CA . LEU A 1 146 ? 5.310 -16.743 -25.880 1.00 75.75 146 LEU A CA 1
ATOM 1175 C C . LEU A 1 146 ? 3.791 -16.550 -25.763 1.00 75.75 146 LEU A C 1
ATOM 1177 O O . LEU A 1 146 ? 3.347 -15.784 -24.906 1.00 75.75 146 LEU A O 1
ATOM 1181 N N . LYS A 1 147 ? 3.004 -17.251 -26.589 1.00 72.06 147 LYS A N 1
ATOM 1182 C CA . LYS A 1 147 ? 1.534 -17.217 -26.607 1.00 72.06 147 LYS A CA 1
ATOM 1183 C C . LYS A 1 147 ? 0.887 -18.312 -25.748 1.00 72.06 147 LYS A C 1
ATOM 1185 O O . LYS A 1 147 ? -0.278 -18.181 -25.391 1.00 72.06 147 LYS A O 1
ATOM 1190 N N . GLU A 1 148 ? 1.635 -19.345 -25.364 1.00 65.56 148 GLU A N 1
ATOM 1191 C CA . GLU A 1 148 ? 1.131 -20.531 -24.647 1.00 65.56 148 GLU A CA 1
ATOM 1192 C C . GLU A 1 148 ? 0.540 -20.263 -23.247 1.00 65.56 148 GLU A C 1
ATOM 1194 O O . GLU A 1 148 ? -0.206 -21.089 -22.741 1.00 65.56 148 GLU A O 1
ATOM 1199 N N . ASN A 1 149 ? 0.820 -19.117 -22.613 1.00 65.50 149 ASN A N 1
ATOM 1200 C CA . ASN A 1 149 ? 0.393 -18.828 -21.235 1.00 65.50 149 ASN A CA 1
ATOM 1201 C C . ASN A 1 149 ? -0.344 -17.481 -21.110 1.00 65.50 149 ASN A C 1
ATOM 1203 O O . ASN A 1 149 ? 0.037 -16.632 -20.311 1.00 65.50 149 ASN A O 1
ATOM 1207 N N . ILE A 1 150 ? -1.387 -17.248 -21.911 1.00 72.19 150 ILE A N 1
ATOM 1208 C CA . ILE A 1 150 ? -2.154 -15.979 -21.915 1.00 72.19 150 ILE A CA 1
ATOM 1209 C C . ILE A 1 150 ? -3.363 -15.998 -20.947 1.00 72.19 150 ILE A C 1
ATOM 1211 O O . ILE A 1 150 ? -4.086 -15.015 -20.822 1.00 72.19 150 ILE A O 1
ATOM 1215 N N . GLU A 1 151 ? -3.579 -17.079 -20.196 1.00 79.19 151 GLU A N 1
ATOM 1216 C CA . GLU A 1 151 ? -4.807 -17.293 -19.405 1.00 79.19 151 GLU A CA 1
ATOM 1217 C C . GLU A 1 151 ? -5.125 -16.195 -18.375 1.00 79.19 151 GLU A C 1
ATOM 1219 O O . GLU A 1 151 ? -6.292 -15.958 -18.068 1.00 79.19 151 GLU A O 1
ATOM 1224 N N . THR A 1 152 ? -4.110 -15.498 -17.851 1.00 85.06 152 THR A N 1
ATOM 1225 C CA . THR A 1 152 ? -4.314 -14.375 -16.924 1.00 85.06 152 THR A CA 1
ATOM 1226 C C . THR A 1 152 ? -3.764 -13.064 -17.494 1.00 85.06 152 THR A C 1
ATOM 1228 O O . THR A 1 152 ? -2.725 -13.077 -18.161 1.00 85.06 152 THR A O 1
ATOM 1231 N N . PRO A 1 153 ? -4.373 -11.903 -17.172 1.00 84.44 153 PRO A N 1
ATOM 1232 C CA . PRO A 1 153 ? -3.892 -10.595 -17.634 1.00 84.44 153 PRO A CA 1
ATOM 1233 C C . PRO A 1 153 ? -2.424 -10.323 -17.278 1.00 84.44 153 PRO A C 1
ATOM 1235 O O . PRO A 1 153 ? -1.684 -9.718 -18.051 1.00 84.44 153 PRO A O 1
ATOM 1238 N N . HIS A 1 154 ? -1.979 -10.806 -16.113 1.00 84.25 154 HIS A N 1
ATOM 1239 C CA . HIS A 1 154 ? -0.586 -10.694 -15.689 1.00 84.25 154 HIS A CA 1
ATOM 1240 C C . HIS A 1 154 ? 0.354 -11.498 -16.596 1.00 84.25 154 HIS A C 1
ATOM 1242 O O . HIS A 1 154 ? 1.394 -10.991 -17.017 1.00 84.25 154 HIS A O 1
ATOM 1248 N N . LEU A 1 155 ? -0.008 -12.743 -16.921 1.00 85.06 155 LEU A N 1
ATOM 1249 C CA . LEU A 1 155 ? 0.811 -13.588 -17.786 1.00 85.06 155 LEU A CA 1
ATOM 1250 C C . LEU A 1 155 ? 0.813 -13.089 -19.236 1.00 85.06 155 LEU A C 1
ATOM 1252 O O . LEU A 1 155 ? 1.875 -13.076 -19.856 1.00 85.06 155 LEU A O 1
ATOM 1256 N N . LEU A 1 156 ? -0.315 -12.566 -19.733 1.00 85.06 156 LEU A N 1
ATOM 1257 C CA . LEU A 1 156 ? -0.376 -11.854 -21.013 1.00 85.06 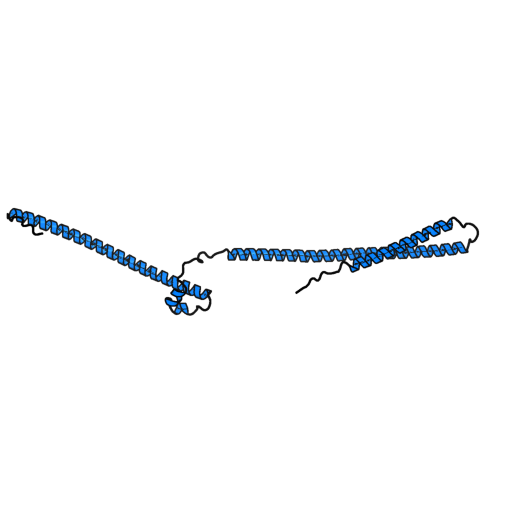156 LEU A CA 1
ATOM 1258 C C . LEU A 1 156 ? 0.629 -10.696 -21.041 1.00 85.06 156 LEU A C 1
ATOM 1260 O O . LEU A 1 156 ? 1.436 -10.593 -21.966 1.00 85.06 156 LEU A O 1
ATOM 1264 N N . LYS A 1 157 ? 0.632 -9.851 -20.002 1.00 84.44 157 LYS A N 1
ATOM 1265 C CA . LYS A 1 157 ? 1.543 -8.702 -19.930 1.00 84.44 157 LYS A CA 1
ATOM 1266 C C . LYS A 1 157 ? 3.007 -9.124 -19.855 1.00 84.44 157 LYS A C 1
ATOM 1268 O O . LYS A 1 157 ? 3.868 -8.491 -20.464 1.00 84.44 157 LYS A O 1
ATOM 1273 N N . LEU A 1 158 ? 3.296 -10.215 -19.148 1.00 86.44 158 LEU A N 1
ATOM 1274 C CA . LEU A 1 158 ? 4.632 -10.800 -19.097 1.00 86.44 158 LEU A CA 1
ATOM 1275 C C . LEU A 1 158 ? 5.073 -11.334 -20.468 1.00 86.44 158 LEU A C 1
ATOM 1277 O O . LEU A 1 158 ? 6.224 -11.130 -20.855 1.00 86.44 158 LEU A O 1
ATOM 1281 N N . GLY A 1 159 ? 4.172 -11.986 -21.207 1.00 86.88 159 GLY A N 1
ATOM 1282 C CA . GLY A 1 159 ? 4.406 -12.424 -22.584 1.00 86.88 159 GLY A CA 1
ATOM 1283 C C . GLY A 1 159 ? 4.742 -11.251 -23.505 1.00 86.88 159 GLY A C 1
ATOM 1284 O O . GLY A 1 159 ? 5.772 -11.280 -24.180 1.00 86.88 159 GLY A O 1
ATOM 1285 N N . GLN A 1 160 ? 3.950 -10.175 -23.443 1.00 85.69 160 GLN A N 1
ATOM 1286 C CA . GLN A 1 160 ? 4.206 -8.931 -24.179 1.00 85.69 160 GLN A CA 1
ATOM 1287 C C . GLN A 1 160 ? 5.579 -8.336 -23.857 1.00 85.69 160 GLN A C 1
ATOM 1289 O O . GLN A 1 160 ? 6.334 -8.003 -24.765 1.00 85.69 160 GLN A O 1
ATOM 1294 N N . LEU A 1 161 ? 5.933 -8.239 -22.571 1.00 87.19 161 LEU A N 1
ATOM 1295 C CA . LEU A 1 161 ? 7.226 -7.700 -22.137 1.00 87.19 161 LEU A CA 1
ATOM 1296 C C . LEU A 1 161 ? 8.406 -8.539 -22.641 1.00 87.19 161 LEU A C 1
ATOM 1298 O O . LEU A 1 161 ? 9.430 -7.987 -23.043 1.00 87.19 161 LEU A O 1
ATOM 1302 N N . LYS A 1 162 ? 8.276 -9.869 -22.626 1.00 88.56 162 LYS A N 1
ATOM 1303 C CA . LYS A 1 162 ? 9.307 -10.777 -23.148 1.00 88.56 162 LYS A CA 1
ATOM 1304 C C . LYS A 1 162 ? 9.480 -10.619 -24.655 1.00 88.56 162 LYS A C 1
ATOM 1306 O O . LYS A 1 162 ? 10.614 -10.550 -25.120 1.00 88.56 162 LYS A O 1
ATOM 1311 N N . TYR A 1 163 ? 8.378 -10.535 -25.396 1.00 88.44 163 TYR A N 1
ATOM 1312 C CA . TYR A 1 163 ? 8.413 -10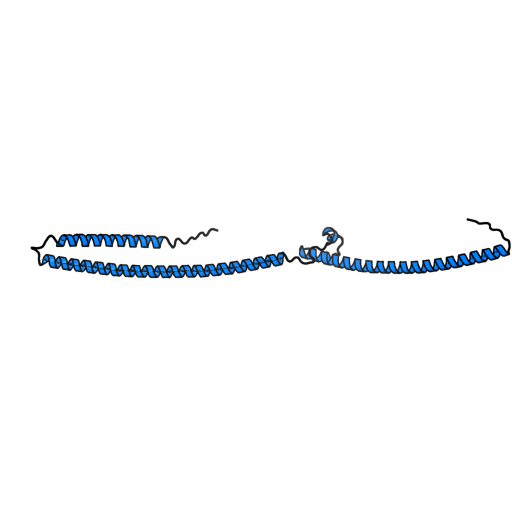.318 -26.839 1.00 88.44 163 TYR A CA 1
ATOM 1313 C C . TYR A 1 163 ? 9.045 -8.971 -27.197 1.00 88.44 163 TYR A C 1
ATOM 1315 O O . TYR A 1 163 ? 9.981 -8.929 -27.988 1.00 88.44 163 TYR A O 1
ATOM 1323 N N . GLU A 1 164 ? 8.622 -7.894 -26.537 1.00 87.88 164 GLU A N 1
ATOM 1324 C CA . GLU A 1 164 ? 9.174 -6.552 -26.738 1.00 87.88 164 GLU A CA 1
ATOM 1325 C C . GLU A 1 164 ? 10.681 -6.506 -26.458 1.00 87.88 164 GLU A C 1
ATOM 1327 O O . GLU A 1 164 ? 11.448 -5.881 -27.189 1.00 87.88 164 GLU A O 1
ATOM 1332 N N . LYS A 1 165 ? 11.134 -7.199 -25.407 1.00 89.00 165 LYS A N 1
ATOM 1333 C CA . LYS A 1 165 ? 12.560 -7.305 -25.097 1.00 89.00 165 LYS A CA 1
ATOM 1334 C C . LYS A 1 165 ? 13.332 -7.971 -26.240 1.00 89.00 165 LYS A C 1
ATOM 1336 O O . LYS A 1 165 ? 14.343 -7.421 -26.668 1.00 89.00 165 LYS A O 1
ATOM 1341 N N . LEU A 1 166 ? 12.852 -9.110 -26.741 1.00 89.81 166 LEU A N 1
ATOM 1342 C CA . LEU A 1 166 ? 13.479 -9.810 -27.868 1.00 89.81 166 LEU A CA 1
ATOM 1343 C C . LEU A 1 166 ? 13.483 -8.948 -29.135 1.00 89.81 166 LEU A C 1
ATOM 1345 O O . LEU A 1 166 ? 14.491 -8.870 -29.836 1.00 89.81 166 LEU A O 1
ATOM 1349 N N . LEU A 1 167 ? 12.381 -8.252 -29.408 1.00 88.94 167 LEU A N 1
ATOM 1350 C CA . LEU A 1 167 ? 12.263 -7.347 -30.547 1.00 88.94 167 LEU A CA 1
ATOM 1351 C C . LEU A 1 167 ? 13.262 -6.184 -30.446 1.00 88.94 167 LEU A C 1
ATOM 1353 O O . LEU A 1 167 ? 13.940 -5.846 -31.411 1.00 88.94 167 LEU A O 1
ATOM 1357 N N . ARG A 1 168 ? 13.449 -5.607 -29.258 1.00 90.69 168 ARG A N 1
ATOM 1358 C CA . ARG A 1 168 ? 14.460 -4.560 -29.046 1.00 90.69 168 ARG A CA 1
ATOM 1359 C C . ARG A 1 168 ? 15.887 -5.080 -29.157 1.00 90.69 168 ARG A C 1
ATOM 1361 O O . ARG A 1 168 ? 16.744 -4.360 -29.663 1.00 90.69 168 ARG A O 1
ATOM 1368 N N . GLU A 1 169 ? 16.159 -6.293 -28.687 1.00 93.00 169 GLU A N 1
ATOM 1369 C CA . GLU A 1 169 ? 17.477 -6.921 -28.821 1.00 93.00 169 GLU A CA 1
ATOM 1370 C C . GLU A 1 169 ? 17.817 -7.178 -30.295 1.00 93.00 169 GLU A C 1
ATOM 1372 O O . GLU A 1 169 ? 18.891 -6.782 -30.743 1.00 93.00 169 GLU A O 1
ATOM 1377 N N . THR A 1 170 ? 16.879 -7.731 -31.065 1.00 92.44 170 THR A N 1
ATOM 1378 C CA . THR A 1 170 ? 17.047 -7.989 -32.507 1.00 92.44 170 THR A CA 1
ATOM 1379 C C . THR A 1 170 ? 17.191 -6.704 -33.327 1.00 92.44 170 THR A C 1
ATOM 1381 O O . THR A 1 170 ? 18.110 -6.585 -34.137 1.00 92.44 170 THR A O 1
ATOM 1384 N N . LEU A 1 171 ? 16.364 -5.686 -33.072 1.00 93.38 171 LEU A N 1
ATOM 1385 C CA . LEU A 1 171 ? 16.503 -4.381 -33.731 1.00 93.38 171 LEU A CA 1
ATOM 1386 C C . LEU A 1 171 ? 17.821 -3.688 -33.374 1.00 93.38 171 LEU A C 1
ATOM 1388 O O . LEU A 1 171 ? 18.393 -2.967 -34.193 1.00 93.38 171 LEU A O 1
ATOM 1392 N N . LYS A 1 172 ? 18.325 -3.884 -32.150 1.00 95.31 172 LYS A N 1
ATOM 1393 C CA . LYS A 1 172 ? 19.625 -3.345 -31.747 1.00 95.31 172 LYS A CA 1
ATOM 1394 C C . LYS A 1 172 ? 20.756 -4.010 -32.529 1.00 95.31 172 LYS A C 1
ATOM 1396 O O . LYS A 1 172 ? 21.615 -3.287 -33.032 1.00 95.31 172 LYS A O 1
ATOM 1401 N N . THR A 1 173 ? 20.742 -5.336 -32.666 1.00 95.75 173 THR A N 1
ATOM 1402 C CA . THR A 1 173 ? 21.756 -6.053 -33.453 1.00 95.75 173 THR A CA 1
ATOM 1403 C C . THR A 1 173 ? 21.696 -5.664 -34.928 1.00 95.75 173 THR A C 1
ATOM 1405 O O . THR A 1 173 ? 22.725 -5.326 -35.504 1.00 95.75 173 THR A O 1
ATOM 1408 N N . GLU A 1 174 ? 20.499 -5.580 -35.517 1.00 95.75 174 GLU A N 1
ATOM 1409 C CA . GLU A 1 174 ? 20.331 -5.160 -36.915 1.00 95.75 174 GLU A CA 1
ATOM 1410 C C . GLU A 1 174 ? 20.822 -3.722 -37.134 1.00 95.75 174 GLU A C 1
ATOM 1412 O O . GLU A 1 174 ? 21.529 -3.425 -38.097 1.00 95.75 174 GLU A O 1
ATOM 1417 N N . LYS A 1 175 ? 20.523 -2.810 -36.202 1.00 96.56 175 LYS A N 1
ATOM 1418 C CA . LYS A 1 175 ? 21.038 -1.439 -36.248 1.00 96.56 175 LYS A CA 1
ATOM 1419 C C . LYS A 1 175 ? 22.565 -1.406 -36.195 1.00 96.56 175 LYS A C 1
ATOM 1421 O O . LYS A 1 175 ? 23.172 -0.626 -36.926 1.00 96.56 175 LYS A O 1
ATOM 1426 N N . GLU A 1 176 ? 23.186 -2.199 -35.326 1.00 96.00 176 GLU A N 1
ATOM 1427 C CA . GLU A 1 176 ? 24.647 -2.284 -35.226 1.00 96.00 176 GLU A CA 1
ATOM 1428 C C . GLU A 1 176 ? 25.262 -2.811 -36.531 1.00 96.00 176 GLU A C 1
ATOM 1430 O O . GLU A 1 176 ? 26.215 -2.215 -37.038 1.00 96.00 176 GLU A O 1
ATOM 1435 N N . GLU A 1 177 ? 24.672 -3.844 -37.134 1.00 96.19 177 GLU A N 1
ATOM 1436 C CA . GLU A 1 177 ? 25.087 -4.377 -38.436 1.00 96.19 177 GLU A CA 1
ATOM 1437 C C . GLU A 1 177 ? 24.941 -3.343 -39.561 1.00 96.19 177 GLU A C 1
ATOM 1439 O O . GLU A 1 177 ? 25.879 -3.123 -40.331 1.00 96.19 177 GLU A O 1
ATOM 1444 N N . LEU A 1 178 ? 23.805 -2.645 -39.639 1.00 96.19 178 LEU A N 1
ATOM 1445 C CA . LEU A 1 178 ? 23.567 -1.601 -40.639 1.00 96.19 178 LEU A CA 1
ATOM 1446 C C . LEU A 1 178 ? 24.526 -0.417 -40.477 1.00 96.19 178 LEU A C 1
ATOM 1448 O O . LEU A 1 178 ? 25.003 0.134 -41.471 1.00 96.19 178 LEU A O 1
ATOM 1452 N N . VAL A 1 179 ? 24.853 -0.032 -39.240 1.00 96.44 179 VAL A N 1
ATOM 1453 C CA . VAL A 1 179 ? 25.854 1.009 -38.965 1.00 96.44 179 VAL A CA 1
ATOM 1454 C C . VAL A 1 179 ? 27.235 0.566 -39.449 1.00 96.44 179 VAL A C 1
ATOM 1456 O O . VAL A 1 179 ? 27.903 1.333 -40.144 1.00 96.44 179 VAL A O 1
ATOM 1459 N N . GLN A 1 180 ? 27.635 -0.679 -39.181 1.00 96.56 180 GLN A N 1
ATOM 1460 C CA . GLN A 1 180 ? 28.896 -1.222 -39.691 1.00 96.56 180 GLN A CA 1
ATOM 1461 C C . GLN A 1 180 ? 28.923 -1.276 -41.225 1.00 96.56 180 GLN A C 1
ATOM 1463 O O . GLN A 1 180 ? 29.913 -0.885 -41.848 1.00 96.56 180 GLN A O 1
ATOM 1468 N N . GLN A 1 181 ? 27.835 -1.715 -41.867 1.00 96.19 181 GLN A N 1
ATOM 1469 C CA . GLN A 1 181 ? 27.724 -1.730 -43.327 1.00 96.19 181 GLN A CA 1
ATOM 1470 C C . GLN A 1 181 ? 27.819 -0.319 -43.917 1.00 96.19 181 GLN A C 1
ATOM 1472 O O . GLN A 1 181 ? 28.563 -0.104 -44.878 1.00 96.19 181 GLN A O 1
ATOM 1477 N N . ARG A 1 182 ? 27.123 0.655 -43.320 1.00 97.00 182 ARG A N 1
ATOM 1478 C CA . ARG A 1 182 ? 27.199 2.069 -43.703 1.00 97.00 182 ARG A CA 1
ATOM 1479 C C . ARG A 1 182 ? 28.634 2.578 -43.624 1.00 97.00 182 ARG A C 1
ATOM 1481 O O . ARG A 1 182 ? 29.112 3.188 -44.579 1.00 97.00 182 ARG A O 1
ATOM 1488 N N . ASP A 1 183 ? 29.327 2.317 -42.521 1.00 96.12 183 ASP A N 1
ATOM 1489 C CA . ASP A 1 183 ? 30.693 2.801 -42.306 1.00 96.12 183 ASP A CA 1
ATOM 1490 C C . ASP A 1 183 ? 31.681 2.161 -43.291 1.00 96.12 183 ASP A C 1
ATOM 1492 O O . ASP A 1 183 ? 32.513 2.854 -43.882 1.00 96.12 183 ASP A O 1
ATOM 1496 N N . ASN A 1 184 ? 31.508 0.871 -43.589 1.00 96.50 184 ASN A N 1
ATOM 1497 C CA . ASN A 1 184 ? 32.266 0.170 -44.625 1.00 96.50 184 ASN A CA 1
ATOM 1498 C C . ASN A 1 184 ? 32.023 0.748 -46.028 1.00 96.50 184 ASN A C 1
ATOM 1500 O O . ASN A 1 184 ? 32.963 0.906 -46.814 1.00 96.50 184 ASN A O 1
ATOM 1504 N N . LEU A 1 185 ? 30.774 1.074 -46.371 1.00 96.06 185 LEU A N 1
ATOM 1505 C CA . LEU A 1 185 ? 30.439 1.698 -47.652 1.00 96.06 185 LEU A CA 1
ATOM 1506 C C . LEU A 1 185 ? 31.004 3.116 -47.756 1.00 96.06 185 LEU A C 1
ATOM 1508 O O . LEU A 1 185 ? 31.539 3.474 -48.805 1.00 96.06 185 LEU A O 1
ATOM 1512 N N . LEU A 1 186 ? 30.953 3.901 -46.678 1.00 96.00 186 LEU A N 1
ATOM 1513 C CA . LEU A 1 186 ? 31.563 5.229 -46.623 1.00 96.00 186 LEU A CA 1
ATOM 1514 C C . LEU A 1 186 ? 33.086 5.160 -46.788 1.00 96.00 186 LEU A C 1
ATOM 1516 O O . LEU A 1 186 ? 33.648 5.951 -47.545 1.00 96.00 186 LEU A O 1
ATOM 1520 N N . ALA A 1 187 ? 33.752 4.191 -46.158 1.00 96.19 187 ALA A N 1
ATOM 1521 C CA . ALA A 1 187 ? 35.184 3.967 -46.346 1.00 96.19 187 ALA A CA 1
ATOM 1522 C C . ALA A 1 187 ? 35.517 3.597 -47.803 1.00 96.19 187 ALA A C 1
ATOM 1524 O O . ALA A 1 187 ? 36.400 4.203 -48.412 1.00 96.19 187 ALA A O 1
ATOM 1525 N N . LYS A 1 188 ? 34.764 2.668 -48.411 1.00 95.56 188 LYS A N 1
ATOM 1526 C CA . LYS A 1 188 ? 34.921 2.309 -49.835 1.00 95.56 188 LYS A CA 1
ATOM 1527 C C . LYS A 1 188 ? 34.672 3.498 -50.762 1.00 95.56 188 LYS A C 1
ATOM 1529 O O . LYS A 1 188 ? 35.381 3.645 -51.757 1.00 95.56 188 LYS A O 1
ATOM 1534 N N . LYS A 1 189 ? 33.681 4.340 -50.449 1.00 95.75 189 LYS A N 1
ATOM 1535 C CA . LYS A 1 189 ? 33.384 5.564 -51.198 1.00 95.75 189 LYS A CA 1
ATOM 1536 C C . LYS A 1 189 ? 34.576 6.520 -51.166 1.00 95.75 189 LYS A C 1
ATOM 1538 O O . LYS A 1 189 ? 35.022 6.914 -52.235 1.00 95.75 189 LYS A O 1
ATOM 1543 N N . ARG A 1 190 ? 35.148 6.792 -49.986 1.00 95.62 190 ARG A N 1
ATOM 1544 C CA . ARG A 1 190 ? 36.341 7.647 -49.835 1.00 95.62 190 ARG A CA 1
ATOM 1545 C C . ARG A 1 190 ? 37.532 7.131 -50.642 1.00 95.62 190 ARG A C 1
ATOM 1547 O O . ARG A 1 190 ? 38.117 7.883 -51.409 1.00 95.62 190 ARG A O 1
ATOM 1554 N N . ILE A 1 191 ? 37.832 5.832 -50.556 1.00 95.88 191 ILE A N 1
ATOM 1555 C CA . ILE A 1 191 ? 38.932 5.221 -51.325 1.00 95.88 191 ILE A CA 1
ATOM 1556 C C . ILE A 1 191 ? 38.707 5.380 -52.838 1.00 95.88 191 ILE A C 1
ATOM 1558 O O . ILE A 1 191 ? 39.637 5.693 -53.582 1.00 95.88 191 ILE A O 1
ATOM 1562 N N . ARG A 1 192 ? 37.471 5.178 -53.316 1.00 95.44 192 ARG A N 1
ATOM 1563 C CA . ARG A 1 192 ? 37.133 5.370 -54.735 1.00 95.44 192 ARG A CA 1
ATOM 1564 C C . ARG A 1 192 ? 37.199 6.837 -55.154 1.00 95.44 192 ARG A C 1
ATOM 1566 O O . ARG A 1 192 ? 37.676 7.104 -56.249 1.00 95.44 192 ARG A O 1
ATOM 1573 N N . GLU A 1 193 ? 36.756 7.768 -54.313 1.00 95.62 193 GLU A N 1
ATOM 1574 C CA . GLU A 1 193 ? 36.864 9.211 -54.562 1.00 95.62 193 GLU A CA 1
ATOM 1575 C C . GLU A 1 193 ? 38.332 9.638 -54.689 1.00 95.62 193 GLU A C 1
ATOM 1577 O O . GLU A 1 193 ? 38.690 10.293 -55.665 1.00 95.62 193 GLU A O 1
ATOM 1582 N N . GLU A 1 194 ? 39.204 9.194 -53.781 1.00 94.88 194 GLU A N 1
ATOM 1583 C CA . GLU A 1 194 ? 40.648 9.443 -53.865 1.00 94.88 194 GLU A CA 1
ATOM 1584 C C . GLU A 1 194 ? 41.264 8.846 -55.139 1.00 94.88 194 GLU A C 1
ATOM 1586 O O . GLU A 1 194 ? 42.084 9.483 -55.802 1.00 94.88 194 GLU A O 1
ATOM 1591 N N . TYR A 1 195 ? 40.862 7.629 -55.518 1.00 95.44 195 TYR A N 1
ATOM 1592 C CA . TYR A 1 195 ? 41.329 6.993 -56.750 1.00 95.44 195 TYR A CA 1
ATOM 1593 C C . TYR A 1 195 ? 40.867 7.747 -58.007 1.00 95.44 195 TYR A C 1
ATOM 1595 O O . TYR A 1 195 ? 41.672 7.986 -58.908 1.00 95.44 195 TYR A O 1
ATOM 1603 N N . LEU A 1 196 ? 39.605 8.182 -58.052 1.00 95.69 196 LEU A N 1
ATOM 1604 C CA . LEU A 1 196 ? 39.071 8.999 -59.144 1.00 95.69 196 LEU A CA 1
ATOM 1605 C C . LEU A 1 196 ? 39.796 10.344 -59.248 1.00 95.69 196 LEU A C 1
ATOM 1607 O O . LEU A 1 196 ? 40.164 10.744 -60.349 1.00 95.69 196 LEU A O 1
ATOM 1611 N N . GLN A 1 197 ? 40.078 11.004 -58.122 1.00 95.00 197 GLN A N 1
ATOM 1612 C CA . GLN A 1 197 ? 40.867 12.239 -58.104 1.00 95.00 197 GLN A CA 1
ATOM 1613 C C . GLN A 1 197 ? 42.284 12.018 -58.652 1.00 95.00 197 GLN A C 1
ATOM 1615 O O . GLN A 1 197 ? 42.779 12.827 -59.436 1.00 95.00 197 GLN A O 1
ATOM 1620 N N . ARG A 1 198 ? 42.939 10.902 -58.297 1.00 94.69 198 ARG A N 1
ATOM 1621 C CA . ARG A 1 198 ? 44.256 10.542 -58.854 1.00 94.69 198 ARG A CA 1
ATOM 1622 C C . ARG A 1 198 ? 44.198 10.333 -60.366 1.00 94.69 198 ARG A C 1
ATOM 1624 O O . ARG A 1 198 ? 45.040 10.886 -61.071 1.00 94.69 198 ARG A O 1
ATOM 1631 N N . LEU A 1 199 ? 43.212 9.585 -60.864 1.00 94.81 199 LEU A N 1
ATOM 1632 C CA . LEU A 1 199 ? 43.016 9.377 -62.302 1.00 94.81 199 LEU A CA 1
ATOM 1633 C C . LEU A 1 199 ? 42.744 10.694 -63.033 1.00 94.81 199 LEU A C 1
ATOM 1635 O O . LEU A 1 199 ? 43.343 10.951 -64.073 1.00 94.81 199 LEU A O 1
ATOM 1639 N N . GLN A 1 200 ? 41.892 11.553 -62.474 1.00 94.06 200 GLN A N 1
ATOM 1640 C CA . GLN A 1 200 ? 41.594 12.862 -63.047 1.00 94.06 200 GLN A CA 1
ATOM 1641 C C . GLN A 1 200 ? 42.854 13.731 -63.137 1.00 94.06 200 GLN A C 1
ATOM 1643 O O . GLN A 1 200 ? 43.101 14.355 -64.167 1.00 94.06 200 GLN A O 1
ATOM 1648 N N . ASN A 1 201 ? 43.702 13.714 -62.105 1.00 94.62 201 ASN A N 1
ATOM 1649 C CA . ASN A 1 201 ? 44.991 14.403 -62.132 1.00 94.62 201 ASN A CA 1
ATOM 1650 C C . ASN A 1 201 ? 45.933 13.833 -63.206 1.00 94.62 201 ASN A C 1
ATOM 1652 O O . ASN A 1 201 ? 46.538 14.609 -63.940 1.00 94.62 201 ASN A O 1
ATOM 1656 N N . GLN A 1 202 ? 46.022 12.505 -63.349 1.00 93.50 202 GLN A N 1
ATOM 1657 C CA . GLN A 1 202 ? 46.826 11.865 -64.400 1.00 93.50 202 GLN A CA 1
ATOM 1658 C C . GLN A 1 202 ? 46.334 12.229 -65.805 1.00 93.50 202 GLN A C 1
ATOM 1660 O O . GLN A 1 202 ? 47.141 12.608 -66.649 1.00 93.50 202 GLN A O 1
ATOM 1665 N N . ILE A 1 203 ? 45.020 12.173 -66.047 1.00 93.69 203 ILE A N 1
ATOM 1666 C CA . ILE A 1 203 ? 44.412 12.586 -67.319 1.00 93.69 203 ILE A CA 1
ATOM 1667 C C . ILE A 1 203 ? 44.739 14.050 -67.607 1.00 93.69 203 ILE A C 1
ATOM 1669 O O . ILE A 1 203 ? 45.202 14.357 -68.700 1.00 93.69 203 ILE A O 1
ATOM 1673 N N . ASN A 1 204 ? 44.586 14.946 -66.630 1.00 92.06 204 ASN A N 1
ATOM 1674 C CA . ASN A 1 204 ? 44.929 16.358 -66.796 1.00 92.06 204 ASN A CA 1
ATOM 1675 C C . ASN A 1 204 ? 46.413 16.558 -67.145 1.00 92.06 204 ASN A C 1
ATOM 1677 O O . ASN A 1 204 ? 46.740 17.417 -67.962 1.00 92.06 204 ASN A O 1
ATOM 1681 N N . THR A 1 205 ? 47.320 15.772 -66.559 1.00 92.19 205 THR A N 1
ATOM 1682 C CA . THR A 1 205 ? 48.742 15.787 -66.928 1.00 92.19 205 THR A CA 1
ATOM 1683 C C . THR A 1 205 ? 48.960 15.282 -68.352 1.00 92.19 205 THR A C 1
ATOM 1685 O O . THR A 1 205 ? 49.699 15.918 -69.102 1.00 92.19 205 THR A O 1
ATOM 1688 N N . TYR A 1 206 ? 48.302 14.190 -68.754 1.00 91.81 206 TYR A N 1
ATOM 1689 C CA . TYR A 1 206 ? 48.396 13.671 -70.118 1.00 91.81 206 TYR A CA 1
ATOM 1690 C C . TYR A 1 206 ? 47.862 14.662 -71.146 1.00 91.81 206 TYR A C 1
ATOM 1692 O O . TYR A 1 206 ? 48.552 14.918 -72.127 1.00 91.81 206 TYR A O 1
ATOM 1700 N N . VAL A 1 207 ? 46.697 15.267 -70.900 1.00 90.69 207 VAL A N 1
ATOM 1701 C CA . VAL A 1 207 ? 46.116 16.314 -71.752 1.00 90.69 207 VAL A CA 1
ATOM 1702 C C . VAL A 1 207 ? 47.102 17.469 -71.905 1.00 90.69 207 VAL A C 1
ATOM 1704 O O . VAL A 1 207 ? 47.493 17.765 -73.025 1.00 90.69 207 VAL A O 1
ATOM 1707 N N . LYS A 1 208 ? 47.634 18.013 -70.801 1.00 88.62 208 LYS A N 1
ATOM 1708 C CA . LYS A 1 208 ? 48.656 19.075 -70.852 1.00 88.62 208 LYS A CA 1
ATOM 1709 C C . LYS A 1 208 ? 49.899 18.667 -71.644 1.00 88.62 208 LYS A C 1
ATOM 1711 O O . LYS A 1 208 ? 50.417 19.458 -72.422 1.00 88.62 208 LYS A O 1
ATOM 1716 N N . SER A 1 209 ? 50.393 17.443 -71.457 1.00 87.38 209 SER A N 1
ATOM 1717 C CA . SER A 1 209 ? 51.556 16.947 -72.204 1.00 87.38 209 SER A CA 1
ATOM 1718 C C . SER A 1 209 ? 51.260 16.760 -73.695 1.00 87.38 209 SER A C 1
ATOM 1720 O O . SER A 1 209 ? 52.104 17.065 -74.533 1.00 87.38 209 SER A O 1
ATOM 1722 N N . ALA A 1 210 ? 50.051 16.306 -74.032 1.00 85.44 210 ALA A N 1
ATOM 1723 C CA . ALA A 1 210 ? 49.594 16.151 -75.402 1.00 85.44 210 ALA A CA 1
ATOM 1724 C C . ALA A 1 210 ? 49.400 17.514 -76.072 1.00 85.44 210 ALA A C 1
ATOM 1726 O O . ALA A 1 210 ? 49.750 17.650 -77.238 1.00 85.44 210 ALA A O 1
ATOM 1727 N N . ASP A 1 211 ? 48.915 18.518 -75.341 1.00 83.69 211 ASP A N 1
ATOM 1728 C CA . ASP A 1 211 ? 48.793 19.894 -75.823 1.00 83.69 211 ASP A CA 1
ATOM 1729 C C . ASP A 1 211 ? 50.175 20.494 -76.119 1.00 83.69 211 ASP A C 1
ATOM 1731 O O . ASP A 1 211 ? 50.390 20.988 -77.220 1.00 83.69 211 ASP A O 1
ATOM 1735 N N . ILE A 1 212 ? 51.159 20.319 -75.225 1.00 84.38 212 ILE A N 1
ATOM 1736 C CA . ILE A 1 212 ? 52.556 20.736 -75.471 1.00 84.38 212 ILE A CA 1
ATOM 1737 C C . ILE A 1 212 ? 53.126 20.072 -76.737 1.00 84.38 212 ILE A C 1
ATOM 1739 O O . ILE A 1 212 ? 53.775 20.727 -77.553 1.00 84.38 212 ILE A O 1
ATOM 1743 N N . LEU A 1 213 ? 52.897 18.768 -76.921 1.00 81.56 213 LEU A N 1
ATOM 1744 C CA . LEU A 1 213 ? 53.358 18.045 -78.111 1.00 81.56 213 LEU A CA 1
ATOM 1745 C C . LEU A 1 213 ? 52.625 18.490 -79.385 1.00 81.56 213 LEU A C 1
ATOM 1747 O O . LEU A 1 213 ? 53.242 18.583 -80.443 1.00 81.56 213 LEU A O 1
ATOM 1751 N N . ARG A 1 214 ? 51.322 18.772 -79.305 1.00 76.94 214 ARG A N 1
ATOM 1752 C CA . ARG A 1 214 ? 50.521 19.272 -80.434 1.00 76.94 214 ARG A CA 1
ATOM 1753 C C . ARG A 1 214 ? 50.949 20.673 -80.855 1.00 76.94 214 ARG A C 1
ATOM 1755 O O . ARG A 1 214 ? 51.060 20.906 -82.057 1.00 76.94 214 ARG A O 1
ATOM 1762 N N . ASP A 1 215 ? 51.256 21.546 -79.896 1.00 78.75 215 ASP A N 1
ATOM 1763 C CA . ASP A 1 215 ? 51.815 22.877 -80.142 1.00 78.75 215 ASP A CA 1
ATOM 1764 C C . ASP A 1 215 ? 53.184 22.778 -80.827 1.00 78.75 215 ASP A C 1
ATOM 1766 O O . ASP A 1 215 ? 53.435 23.461 -81.820 1.00 78.75 215 ASP A O 1
ATOM 1770 N N . ALA A 1 216 ? 54.046 21.862 -80.370 1.00 78.50 216 ALA A N 1
ATOM 1771 C CA . ALA A 1 216 ? 55.344 21.604 -80.994 1.00 78.50 216 ALA A CA 1
ATOM 1772 C C . ALA A 1 216 ? 55.234 21.031 -82.423 1.00 78.50 216 ALA A C 1
ATOM 1774 O O . ALA A 1 216 ? 56.105 21.279 -83.256 1.00 78.50 216 ALA A O 1
ATOM 1775 N N . LEU A 1 217 ? 54.170 20.277 -82.719 1.00 78.12 217 LEU A N 1
ATOM 1776 C CA . LEU A 1 217 ? 53.902 19.675 -84.031 1.00 78.12 217 LEU A CA 1
ATOM 1777 C C . LEU A 1 217 ? 53.022 20.554 -84.944 1.00 78.12 217 LEU A C 1
ATOM 1779 O O . LEU A 1 217 ? 52.753 20.167 -86.081 1.00 78.12 217 LEU A O 1
ATOM 1783 N N . GLY A 1 218 ? 52.570 21.725 -84.479 1.00 74.38 218 GLY A N 1
ATOM 1784 C CA . GLY A 1 218 ? 51.776 22.680 -85.264 1.00 74.38 218 GLY A CA 1
ATOM 1785 C C . GLY A 1 218 ? 50.353 22.215 -85.615 1.00 74.38 218 GLY A C 1
ATOM 1786 O O . GLY A 1 218 ? 49.757 22.724 -86.568 1.00 74.38 218 GLY A O 1
ATOM 1787 N N . ILE A 1 219 ? 49.795 21.248 -84.879 1.00 74.12 219 ILE A N 1
ATOM 1788 C CA . ILE A 1 219 ? 48.464 20.684 -85.149 1.00 74.12 219 ILE A CA 1
ATOM 1789 C C . ILE A 1 219 ? 47.403 21.577 -84.486 1.00 74.12 219 ILE A C 1
ATOM 1791 O O . ILE A 1 219 ? 47.305 21.629 -83.264 1.00 74.12 219 ILE A O 1
ATOM 1795 N N . LYS A 1 220 ? 46.592 22.291 -85.283 1.00 65.56 220 LYS A N 1
ATOM 1796 C CA . LYS A 1 220 ? 45.551 23.204 -84.769 1.00 65.56 220 LYS A CA 1
ATOM 1797 C C . LYS A 1 220 ? 44.413 22.470 -84.047 1.00 65.56 220 LYS A C 1
ATOM 1799 O O . LYS A 1 220 ? 43.965 21.404 -84.462 1.00 65.56 220 LYS A O 1
ATOM 1804 N N . HIS A 1 221 ? 43.915 23.125 -83.000 1.00 62.44 221 HIS A N 1
ATOM 1805 C CA . HIS A 1 221 ? 42.811 22.709 -82.138 1.00 62.44 221 HIS A CA 1
ATOM 1806 C C . HIS A 1 221 ? 41.509 22.520 -82.944 1.00 62.44 221 HIS A C 1
ATOM 1808 O O . HIS A 1 221 ? 40.909 23.496 -83.382 1.00 62.44 221 HIS A O 1
ATOM 1814 N N . ASN A 1 222 ? 41.035 21.283 -83.109 1.00 54.75 222 ASN A N 1
ATOM 1815 C CA . ASN A 1 222 ? 39.619 21.024 -83.378 1.00 54.75 222 ASN A CA 1
ATOM 1816 C C . ASN A 1 222 ? 39.016 20.531 -82.064 1.00 54.75 222 ASN A C 1
ATOM 1818 O O . ASN A 1 222 ? 39.152 19.364 -81.704 1.00 54.75 222 ASN A O 1
ATOM 1822 N N . SER A 1 223 ? 38.422 21.447 -81.302 1.00 47.31 223 SER A N 1
ATOM 1823 C CA . SER A 1 223 ? 37.653 21.102 -80.108 1.00 47.31 223 SER A CA 1
ATOM 1824 C C . SER A 1 223 ? 36.399 20.343 -80.541 1.00 47.31 223 SER A C 1
ATOM 1826 O O . SER A 1 223 ? 35.432 20.954 -80.995 1.00 47.31 223 SER A O 1
ATOM 1828 N N . LEU A 1 224 ? 36.430 19.017 -80.438 1.00 41.78 224 LEU A N 1
ATOM 1829 C CA . LEU A 1 224 ? 35.216 18.214 -80.389 1.00 41.78 224 LEU A CA 1
ATOM 1830 C C . LEU A 1 224 ? 34.732 18.194 -78.938 1.00 41.78 224 LEU A C 1
ATOM 1832 O O . LEU A 1 224 ? 35.507 17.895 -78.031 1.00 41.78 224 LEU A O 1
ATOM 1836 N N . ILE A 1 225 ? 33.475 18.623 -78.819 1.00 34.19 225 ILE A N 1
ATOM 1837 C CA . ILE A 1 225 ? 32.545 18.613 -77.683 1.00 34.19 225 ILE A CA 1
ATOM 1838 C C . ILE A 1 225 ? 32.817 17.477 -76.695 1.00 34.19 225 ILE A C 1
ATOM 1840 O O . ILE A 1 225 ? 32.955 16.323 -77.161 1.00 34.19 225 ILE A O 1
#

Secondary structure (DSSP, 8-state):
--------TTHHHHHHHHHHHHHHHHHHHHHHHHHHHHHHHTSS--SS-TTHHHHHHHHHHHHHHHHHHHHHHHHHHHHHHHHHHHHHHHHHHHHHHHHHHHHHHHHHHHHHHHHHHHHHHH---TTTT-----HHHHHHHS-HHHHTT-SSHHHHHHHHHHHHHHHHHHHHHHHHHHHHHHHHHHHHHHHHHHHHHHHHHHHHHHHHHHHHHHHHTT-------

pLDDT: mean 78.89, std 17.3, range [34.19, 98.12]

Foldseek 3Di:
DDDPPPPPPPPPVVVVVVVVVVVVVVVVVVVVVVVVVVVVVVVPDDDDDVPVVVVVVVVVVVVVVVVVVVVVVVVVVVVVVVVVVVVVVVVVVVVVVVVVVVVVVVVVVVVVVVVVVVVVVPPDDPCPPDDFDDLVCCVPPPDVVLVVPPPDVVSSVVSRVVRVVVVVVVVVVVVVVVVVVVVVVVVVVVVVVVVVVVVVVVVVVVVVVVVVVCVVVVPDDPDDD

InterPro domains:
  IPR019163 THO complex, subunit 5 [PF09766] (70-222)
  IPR019163 THO complex, subunit 5 [PTHR13375] (45-222)

Radius of gyration: 60.74 Å; chains: 1; bounding box: 111×44×174 Å